Protein AF-A0ABC8SYD6-F1 (afdb_monomer_lite)

pLDDT: mean 70.16, std 21.75, range [34.44, 97.38]

Sequence (217 aa):
MKQKIKELDEKVDKYSTKITDITKECEESTNLISQLEEDIPKLQKLFLDEENVLRKLRRTPKLAKVIAELEPWEKQLIDHNGKLEVTSTERKLLNEKLELISKVQNPYIVEYKASFHQPVLIYTLIQHLDSTYELELVVKPSKLGKTSLFVVKAMVLCSGSCPALCSLNLFLKTGKLVCIAGLKNLGCHGALDYYYKEEVVGYEAIAWSLLKAWVLI

Foldseek 3Di:
DVVVVVVVVVVVVVVVVVVVVVVVVVVVVVVVVVVCVVVVVVVVVVVVVVVVVVVVVCPPVVNVVVCVVCVVVVVVVVVVVVVVVVVVVVVVVVVVVVVVVVVPPDPVPPPPPPVPPPPVVVVVVVVVPDPPWDWDWDWDFDDDDPWTWTWTWTFTQDPDPAGWTWTWTWTDGPQWIWTWTWGDGDDDPDDDTDIDTDTDHDDVVVVVSVVVVVVVD

Organism: NCBI:txid185542

Secondary structure (DSSP, 8-state):
-HHHHHHHHHHHHHHHHHHHHHHHHHHHHHHHHHHHHHHHHHHHHHHHHHHHHHHHHHTSHHHHHHHHHHHHHHHHHHHHHHHHHHHHHHHHHHHHHHHHHHHHS-TTS-------S-SHHHHHHHHHS-TT---EEEEEEEEETTEEEEEEEEEEE--SSS--EEEEEEEEETTEEEEEEEE--SS-TT-PPPEEEEEE-SHHHHHHHHHHHHHT-

Structure (mmCIF, N/CA/C/O backbone):
data_AF-A0ABC8SYD6-F1
#
_entry.id   AF-A0ABC8SYD6-F1
#
loop_
_atom_site.group_PDB
_atom_site.id
_atom_site.type_symbol
_atom_site.label_atom_id
_atom_site.label_alt_id
_atom_site.label_comp_id
_atom_site.label_asym_id
_atom_site.label_entity_id
_atom_site.label_seq_id
_atom_site.pdbx_PDB_ins_code
_atom_site.Cartn_x
_atom_site.Cartn_y
_atom_site.Cartn_z
_atom_site.occupancy
_atom_site.B_iso_or_equiv
_atom_site.auth_seq_id
_atom_site.auth_comp_id
_atom_site.auth_asym_id
_atom_site.auth_atom_id
_atom_site.pdbx_PDB_model_num
ATOM 1 N N . MET A 1 1 ? -18.827 -2.049 64.620 1.00 74.56 1 MET A N 1
ATOM 2 C CA . MET A 1 1 ? -19.653 -2.730 63.591 1.00 74.56 1 MET A CA 1
ATOM 3 C C . MET A 1 1 ? -20.273 -1.749 62.599 1.00 74.56 1 MET A C 1
ATOM 5 O O . MET A 1 1 ? -20.034 -1.937 61.419 1.00 74.56 1 MET A O 1
ATOM 9 N N . LYS A 1 2 ? -20.953 -0.671 63.031 1.00 85.88 2 LYS A N 1
ATOM 10 C CA . LYS A 1 2 ? -21.539 0.349 62.126 1.00 85.88 2 LYS A CA 1
ATOM 11 C C . LYS A 1 2 ? -20.588 0.910 61.053 1.00 85.88 2 LYS A C 1
ATOM 13 O O . LYS A 1 2 ? -20.982 1.022 59.905 1.00 85.88 2 LYS A O 1
ATOM 18 N N . GLN A 1 3 ? -19.337 1.215 61.403 1.00 89.50 3 GLN A N 1
ATOM 19 C CA . GLN A 1 3 ? -18.361 1.763 60.450 1.00 89.50 3 GLN A CA 1
ATOM 20 C C . GLN A 1 3 ? -18.009 0.785 59.315 1.00 89.50 3 GLN A C 1
ATOM 22 O O . GLN A 1 3 ? -17.969 1.181 58.160 1.00 89.50 3 GLN A O 1
ATOM 27 N N . LYS A 1 4 ? -17.846 -0.507 59.633 1.00 89.75 4 LYS A N 1
ATOM 28 C CA . LYS A 1 4 ? -17.584 -1.555 58.633 1.00 89.75 4 LYS A CA 1
ATOM 29 C C . LYS A 1 4 ? -18.776 -1.783 57.699 1.00 89.75 4 LYS A C 1
ATOM 31 O O . LYS A 1 4 ? -18.569 -2.129 56.548 1.00 89.75 4 LYS A O 1
ATOM 36 N N . ILE A 1 5 ? -20.003 -1.599 58.196 1.00 91.69 5 ILE A N 1
ATOM 37 C CA . ILE A 1 5 ? -21.222 -1.677 57.377 1.00 91.69 5 ILE A CA 1
ATOM 38 C C . ILE A 1 5 ? -21.232 -0.528 56.364 1.00 91.69 5 ILE A C 1
ATOM 40 O O . ILE A 1 5 ? -21.365 -0.781 55.176 1.00 91.69 5 ILE A O 1
ATOM 44 N N . LYS A 1 6 ? -20.945 0.704 56.807 1.00 92.75 6 LYS A N 1
ATOM 45 C CA . LYS A 1 6 ? -20.863 1.870 55.916 1.00 92.75 6 LYS A CA 1
ATOM 46 C C . LYS A 1 6 ? -19.807 1.706 54.810 1.00 92.75 6 LYS A C 1
ATOM 48 O O . LYS A 1 6 ? -20.076 2.003 53.656 1.00 92.75 6 LYS A O 1
ATOM 53 N N . GLU A 1 7 ? -18.622 1.192 55.149 1.00 93.00 7 GLU A N 1
ATOM 54 C CA . GLU A 1 7 ? -17.567 0.905 54.160 1.00 93.00 7 GLU A CA 1
ATOM 55 C C . GLU A 1 7 ? -17.965 -0.178 53.146 1.00 93.00 7 GLU A C 1
ATOM 57 O O . GLU A 1 7 ? -17.457 -0.192 52.023 1.00 93.00 7 GLU A O 1
ATOM 62 N N . LEU A 1 8 ? -18.816 -1.127 53.545 1.00 94.00 8 LEU A N 1
ATOM 63 C CA . LEU A 1 8 ? -19.339 -2.148 52.642 1.00 94.00 8 LEU A CA 1
ATOM 64 C C . LEU A 1 8 ? -20.409 -1.562 51.720 1.00 94.00 8 LEU A C 1
ATOM 66 O O . LEU A 1 8 ? -20.336 -1.825 50.524 1.00 94.00 8 LEU A O 1
ATOM 70 N N . ASP A 1 9 ? -21.312 -0.725 52.232 1.00 93.19 9 ASP A N 1
ATOM 71 C CA . ASP A 1 9 ? -22.334 -0.045 51.424 1.00 93.19 9 ASP A CA 1
ATOM 72 C C . ASP A 1 9 ? -21.690 0.843 50.345 1.00 93.19 9 ASP A C 1
ATOM 74 O O . ASP A 1 9 ? -21.996 0.704 49.163 1.00 93.19 9 ASP A O 1
ATOM 78 N N . GLU A 1 10 ? -20.686 1.652 50.708 1.00 94.94 10 GLU A N 1
ATOM 79 C CA . GLU A 1 10 ? -19.945 2.490 49.747 1.00 94.94 10 GLU A CA 1
ATOM 80 C C . GLU A 1 10 ? -19.254 1.656 48.646 1.00 94.94 10 GLU A C 1
ATOM 82 O O . GLU A 1 10 ? -19.148 2.082 47.490 1.00 94.94 10 GLU A O 1
ATOM 87 N N . LYS A 1 11 ? -18.777 0.447 48.976 1.00 95.75 11 LYS A N 1
ATOM 88 C CA . LYS A 1 11 ? -18.200 -0.481 47.989 1.00 95.75 11 LYS A CA 1
ATOM 89 C C . LYS A 1 11 ? -19.271 -1.100 47.101 1.00 95.75 11 LYS A C 1
ATOM 91 O O . LYS A 1 11 ? -19.020 -1.250 45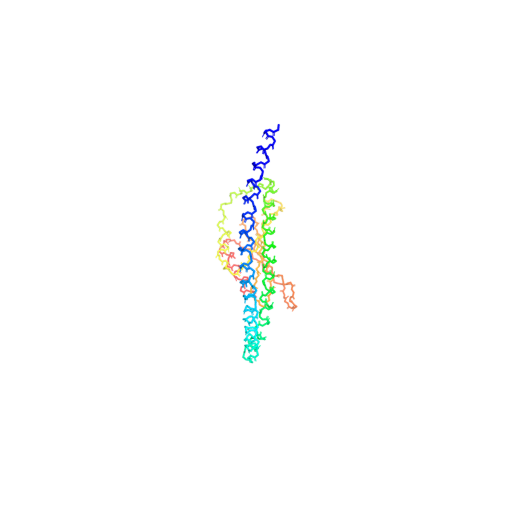.908 1.00 95.75 11 LYS A O 1
ATOM 96 N N . VAL A 1 12 ? -20.421 -1.463 47.663 1.00 95.69 12 VAL A N 1
ATOM 97 C CA . VAL A 1 12 ? -21.554 -2.017 46.913 1.00 95.69 12 VAL A CA 1
ATOM 98 C C . VAL A 1 12 ? -22.052 -0.998 45.895 1.00 95.69 12 VAL A C 1
ATOM 100 O O . VAL A 1 12 ? -22.150 -1.346 44.721 1.00 95.69 12 VAL A O 1
ATOM 103 N N . ASP A 1 13 ? -22.239 0.260 46.291 1.00 94.88 13 ASP A N 1
ATOM 104 C CA . ASP A 1 13 ? -22.665 1.327 45.380 1.00 94.88 13 ASP A CA 1
ATOM 105 C C . ASP A 1 13 ? -21.651 1.538 44.248 1.00 94.88 13 ASP A C 1
ATOM 107 O O . ASP A 1 13 ? -22.014 1.587 43.072 1.00 94.88 13 ASP A O 1
ATOM 111 N N . LYS A 1 14 ? -20.352 1.568 44.579 1.00 95.62 14 LYS A N 1
ATOM 112 C CA . LYS A 1 14 ? -19.276 1.694 43.585 1.00 95.62 14 LYS A CA 1
ATOM 113 C C . LYS A 1 14 ? -19.193 0.500 42.632 1.00 95.62 14 LYS A C 1
ATOM 115 O O . LYS A 1 14 ? -18.827 0.671 41.471 1.00 95.62 14 LYS A O 1
ATOM 120 N N . TYR A 1 15 ? -19.430 -0.719 43.110 1.00 96.50 15 TYR A N 1
ATOM 121 C CA . TYR A 1 15 ? -19.455 -1.890 42.233 1.00 96.50 15 TYR A CA 1
ATOM 122 C C . TYR A 1 15 ? -20.724 -1.923 41.387 1.00 96.50 15 TYR A C 1
ATOM 124 O O . TYR A 1 15 ? -20.638 -2.298 40.224 1.00 96.50 15 TYR A O 1
ATOM 132 N N . SER A 1 16 ? -21.855 -1.469 41.926 1.00 96.38 16 SER A N 1
ATOM 133 C CA . SER A 1 16 ? -23.117 -1.349 41.197 1.00 96.38 16 SER A CA 1
ATOM 134 C C . SER A 1 16 ? -22.974 -0.422 39.987 1.00 96.38 16 SER A C 1
ATOM 136 O O . SER A 1 16 ? -23.271 -0.839 38.870 1.00 96.38 16 SER A O 1
ATOM 138 N N . THR A 1 17 ? -22.397 0.774 40.167 1.00 96.50 17 THR A N 1
ATOM 139 C CA . THR A 1 17 ? -22.161 1.708 39.049 1.00 96.50 17 THR A CA 1
ATOM 140 C C . THR A 1 17 ? -21.194 1.145 38.007 1.00 96.50 17 THR A C 1
ATOM 142 O O . THR A 1 17 ? -21.443 1.229 36.809 1.00 96.50 17 THR A O 1
ATOM 145 N N . LYS A 1 18 ? -20.121 0.474 38.442 1.00 97.38 18 LYS A N 1
ATOM 146 C CA . LYS A 1 18 ? -19.201 -0.203 37.515 1.00 97.38 18 LYS A CA 1
ATOM 147 C C . LYS A 1 18 ? -19.873 -1.319 36.722 1.00 97.38 18 LYS A C 1
ATOM 149 O O . LYS A 1 18 ? -19.561 -1.497 35.552 1.00 97.38 18 LYS A O 1
ATOM 154 N N . ILE A 1 19 ? -20.759 -2.089 37.352 1.00 96.88 19 ILE A N 1
ATOM 155 C CA . ILE A 1 19 ? -21.499 -3.160 36.677 1.00 96.88 19 ILE A CA 1
ATOM 156 C C . ILE A 1 19 ? -22.432 -2.561 35.626 1.00 96.88 19 ILE A C 1
ATOM 158 O O . ILE A 1 19 ? -22.482 -3.088 34.516 1.00 96.88 19 ILE A O 1
ATOM 162 N N . THR A 1 20 ? -23.130 -1.463 35.930 1.00 96.44 20 THR A N 1
ATOM 163 C CA . THR A 1 20 ? -24.006 -0.807 34.948 1.00 96.44 20 THR A CA 1
ATOM 164 C C . THR A 1 20 ? -23.222 -0.252 33.763 1.00 96.44 20 THR A C 1
ATOM 166 O O . THR A 1 20 ? -23.644 -0.447 32.625 1.00 96.44 20 THR A O 1
ATOM 169 N N . ASP A 1 21 ? -22.061 0.359 34.012 1.00 96.81 21 ASP A N 1
ATOM 170 C CA . ASP A 1 21 ? -21.201 0.897 32.952 1.00 96.81 21 ASP A CA 1
ATOM 171 C C . ASP A 1 21 ? -20.683 -0.226 32.038 1.00 96.81 21 ASP A C 1
ATOM 173 O O . ASP A 1 21 ? -20.854 -0.165 30.822 1.00 96.81 21 ASP A O 1
ATOM 177 N N . ILE A 1 22 ? -20.149 -1.307 32.625 1.00 96.75 22 ILE A N 1
ATOM 178 C CA . ILE A 1 22 ? -19.673 -2.483 31.877 1.00 96.75 22 ILE A CA 1
ATOM 179 C C . ILE A 1 22 ? -20.814 -3.134 31.086 1.00 96.75 22 ILE A C 1
ATOM 181 O O . ILE A 1 22 ? -20.621 -3.541 29.945 1.00 96.75 22 ILE A O 1
ATOM 185 N N . THR A 1 23 ? -22.011 -3.231 31.670 1.00 96.81 23 THR A N 1
ATOM 186 C CA . THR A 1 23 ? -23.176 -3.820 30.988 1.00 96.81 23 THR A CA 1
ATOM 187 C C . THR A 1 23 ? -23.529 -3.019 29.739 1.00 96.81 23 THR A C 1
ATOM 189 O O . THR A 1 23 ? -23.729 -3.601 28.674 1.00 96.81 23 THR A O 1
ATOM 192 N N . LYS A 1 24 ? -23.517 -1.686 29.841 1.00 96.75 24 LYS A N 1
ATOM 193 C CA . LYS A 1 24 ? -23.767 -0.800 28.704 1.00 96.75 24 LYS A CA 1
ATOM 194 C C . LYS A 1 24 ? -22.699 -0.949 27.613 1.00 96.75 24 LYS A C 1
ATOM 196 O O . LYS A 1 24 ? -23.043 -1.073 26.441 1.00 96.75 24 LYS A O 1
ATOM 201 N N . GLU A 1 25 ? -21.418 -0.996 27.980 1.00 96.81 25 GLU A N 1
ATOM 202 C CA . GLU A 1 25 ? -20.321 -1.224 27.023 1.00 96.81 25 GLU A CA 1
ATOM 203 C C . GLU A 1 25 ? -20.434 -2.592 26.325 1.00 96.81 25 GLU A C 1
ATOM 205 O O . GLU A 1 25 ? -20.152 -2.714 25.128 1.00 96.81 25 GLU A O 1
ATOM 210 N N . CYS A 1 26 ? -20.884 -3.629 27.041 1.00 95.75 26 CYS A N 1
ATOM 211 C CA . CYS A 1 26 ? -21.149 -4.946 26.462 1.00 95.75 26 CYS A CA 1
ATOM 212 C C . CYS A 1 26 ? -22.307 -4.919 25.456 1.00 95.75 26 CYS A C 1
ATOM 214 O O . CYS A 1 26 ? -22.206 -5.545 24.397 1.00 95.75 26 CYS A O 1
ATOM 216 N N . GLU A 1 27 ? -23.388 -4.196 25.749 1.00 95.88 27 GLU A N 1
ATOM 217 C CA . GLU A 1 27 ? -24.511 -4.014 24.821 1.00 95.88 27 GLU A CA 1
ATOM 218 C C . GLU A 1 27 ? -24.077 -3.257 23.556 1.00 95.88 27 GLU A C 1
ATOM 220 O O . GLU A 1 27 ? -24.350 -3.704 22.439 1.00 95.88 27 GLU A O 1
ATOM 225 N N . GLU A 1 28 ? -23.333 -2.157 23.714 1.00 96.25 28 GLU A N 1
ATOM 226 C CA . GLU A 1 28 ? -22.767 -1.386 22.599 1.00 96.25 28 GLU A CA 1
ATOM 227 C C . GLU A 1 28 ? -21.839 -2.257 21.734 1.00 96.25 28 GLU A C 1
ATOM 229 O O . GLU A 1 28 ? -21.974 -2.286 20.507 1.00 96.25 28 GLU A O 1
ATOM 234 N N . SER A 1 29 ? -20.963 -3.045 22.363 1.00 96.56 29 SER A N 1
ATOM 235 C CA . SER A 1 29 ? -20.061 -3.971 21.665 1.00 96.56 29 SER A CA 1
ATOM 236 C C . SER A 1 29 ? -20.815 -5.067 20.912 1.00 96.56 29 SER A C 1
ATOM 238 O O . SER A 1 29 ? -20.454 -5.399 19.786 1.00 96.56 29 SER A O 1
ATOM 240 N N . THR A 1 30 ? -21.887 -5.609 21.493 1.00 96.50 30 THR A N 1
ATOM 241 C CA . THR A 1 30 ? -22.711 -6.653 20.857 1.00 96.50 30 THR A CA 1
ATOM 242 C C . THR A 1 30 ? -23.393 -6.129 19.590 1.00 96.50 30 THR A C 1
ATOM 244 O O . THR A 1 30 ? -23.414 -6.812 18.560 1.00 96.50 30 THR A O 1
ATOM 247 N N . ASN A 1 31 ? -23.889 -4.889 19.629 1.00 95.94 31 ASN A N 1
ATOM 248 C CA . ASN A 1 31 ? -24.472 -4.232 18.459 1.00 95.94 31 ASN A CA 1
ATOM 249 C C . ASN A 1 31 ? -23.426 -4.004 17.356 1.00 95.94 31 ASN A C 1
ATOM 251 O O . ASN A 1 31 ? -23.701 -4.275 16.187 1.00 95.94 31 ASN A O 1
ATOM 255 N N . LEU A 1 32 ? -22.219 -3.557 17.722 1.00 96.88 32 LEU A N 1
ATOM 256 C CA . LEU A 1 32 ? -21.119 -3.355 16.773 1.00 96.88 32 LEU A CA 1
ATOM 257 C C . LEU A 1 32 ? -20.652 -4.666 16.134 1.00 96.88 32 LEU A C 1
ATOM 259 O O . LEU A 1 32 ? -20.445 -4.711 14.924 1.00 96.88 32 LEU A O 1
ATOM 263 N N . ILE A 1 33 ? -20.518 -5.739 16.919 1.00 96.75 33 ILE A N 1
ATOM 264 C CA . ILE A 1 33 ? -20.153 -7.066 16.401 1.00 96.75 33 ILE A CA 1
ATOM 265 C C . ILE A 1 33 ? -21.182 -7.522 15.365 1.00 96.75 33 ILE A C 1
ATOM 267 O O . ILE A 1 33 ? -20.797 -7.916 14.268 1.00 96.75 33 ILE A O 1
ATOM 271 N N . SER A 1 34 ? -22.473 -7.377 15.667 1.00 95.25 34 SER A N 1
ATOM 272 C CA . SER A 1 34 ? -23.549 -7.763 14.746 1.00 95.25 34 SER A CA 1
ATOM 273 C C . SER A 1 34 ? -23.488 -6.986 13.422 1.00 95.25 34 SER A C 1
ATOM 275 O O . SER A 1 34 ? -23.670 -7.565 12.353 1.00 95.25 34 SER A O 1
ATOM 277 N N . GLN A 1 35 ? -23.185 -5.683 13.467 1.00 96.31 35 GLN A N 1
ATOM 278 C CA . GLN A 1 35 ? -22.998 -4.870 12.256 1.00 96.31 35 GLN A CA 1
ATOM 279 C C . GLN A 1 35 ? -21.780 -5.327 11.443 1.00 96.31 35 GLN A C 1
ATOM 281 O O . GLN A 1 35 ? -21.864 -5.481 10.225 1.00 96.31 35 GLN A O 1
ATOM 286 N N . LEU A 1 36 ? -20.656 -5.596 12.111 1.00 95.88 36 LEU A N 1
ATOM 287 C CA . LEU A 1 36 ? -19.439 -6.071 11.453 1.00 95.88 36 LEU A CA 1
ATOM 288 C C . LEU A 1 36 ? -19.636 -7.444 10.801 1.00 95.88 36 LEU A C 1
ATOM 290 O O . LEU A 1 36 ? -19.156 -7.666 9.689 1.00 95.88 36 LEU A O 1
ATOM 294 N N . GLU A 1 37 ? -20.361 -8.350 11.454 1.00 95.94 37 GLU A N 1
ATOM 295 C CA . GLU A 1 37 ? -20.709 -9.662 10.899 1.00 95.94 37 GLU A CA 1
ATOM 296 C C . GLU A 1 37 ? -21.564 -9.554 9.628 1.00 95.94 37 GLU A C 1
ATOM 298 O O . GLU A 1 37 ? -21.438 -10.393 8.735 1.00 95.94 37 GLU A O 1
ATOM 303 N N . GLU A 1 38 ? -22.388 -8.510 9.501 1.00 95.88 38 GLU A N 1
ATOM 304 C CA . GLU A 1 38 ? -23.169 -8.244 8.290 1.00 95.88 38 GLU A CA 1
ATOM 305 C C . GLU A 1 38 ? -22.335 -7.581 7.180 1.00 95.88 38 GLU A C 1
ATOM 307 O O . GLU A 1 38 ? -22.511 -7.877 5.991 1.00 95.88 38 GLU A O 1
ATOM 312 N N . ASP A 1 39 ? -21.415 -6.690 7.545 1.00 97.00 39 ASP A N 1
ATOM 313 C CA . ASP A 1 39 ? -20.632 -5.909 6.587 1.00 97.00 39 ASP A CA 1
ATOM 314 C C . ASP A 1 39 ? -19.439 -6.679 6.007 1.00 97.00 39 ASP A C 1
ATOM 316 O O . ASP A 1 39 ? -19.112 -6.502 4.827 1.00 97.00 39 ASP A O 1
ATOM 320 N N . ILE A 1 40 ? -18.826 -7.592 6.770 1.00 96.00 40 ILE A N 1
ATOM 321 C CA . ILE A 1 40 ? -17.709 -8.427 6.295 1.00 96.00 40 ILE A CA 1
ATOM 322 C C . ILE A 1 40 ? -18.087 -9.209 5.017 1.00 96.00 40 ILE A C 1
ATOM 324 O O . ILE A 1 40 ? -17.360 -9.094 4.025 1.00 96.00 40 ILE A O 1
ATOM 328 N N . PRO A 1 41 ? -19.217 -9.945 4.953 1.00 96.62 41 PRO A N 1
ATOM 329 C CA . PRO A 1 41 ? -19.632 -10.643 3.737 1.00 96.62 41 PRO A CA 1
ATOM 330 C C . PRO A 1 41 ? -19.907 -9.707 2.553 1.00 96.62 41 PRO A C 1
ATOM 332 O O . PRO A 1 41 ? -19.580 -10.043 1.410 1.00 96.62 41 PRO A O 1
ATOM 335 N N . LYS A 1 42 ? -20.490 -8.523 2.799 1.00 96.56 42 LYS A N 1
ATOM 336 C CA . LYS A 1 42 ? -20.756 -7.529 1.742 1.00 96.56 42 LYS A CA 1
ATOM 337 C C . LYS A 1 42 ? -19.451 -7.035 1.124 1.00 96.56 42 LYS A C 1
ATOM 339 O O . LYS A 1 42 ? -19.333 -7.003 -0.101 1.00 96.56 42 LYS A O 1
ATOM 344 N N . LEU A 1 43 ? -18.465 -6.705 1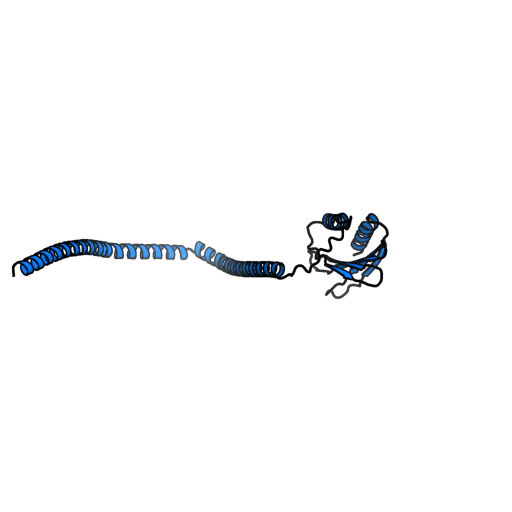.959 1.00 96.12 43 LEU A N 1
ATOM 345 C CA . LEU A 1 43 ? -17.143 -6.272 1.512 1.00 96.12 43 LEU A CA 1
ATOM 346 C C . LEU A 1 43 ? -16.411 -7.385 0.763 1.00 96.12 43 LEU A C 1
ATOM 348 O O . LEU A 1 43 ? -15.880 -7.141 -0.317 1.00 96.12 43 LEU A O 1
ATOM 352 N N . GLN A 1 44 ? -16.438 -8.619 1.273 1.00 94.69 44 GLN A N 1
ATOM 353 C CA . GLN A 1 44 ? -15.843 -9.769 0.583 1.00 94.69 44 GLN A CA 1
ATOM 354 C C . GLN A 1 44 ? -16.426 -9.959 -0.822 1.00 94.69 44 GLN A C 1
ATOM 356 O O . GLN A 1 44 ? -15.681 -10.195 -1.775 1.00 94.69 44 GLN A O 1
ATOM 361 N N . LYS A 1 45 ? -17.747 -9.810 -0.972 1.00 96.38 45 LYS A N 1
ATOM 362 C CA . LYS A 1 45 ? -18.406 -9.875 -2.278 1.00 96.38 45 LYS A CA 1
ATOM 363 C C . LYS A 1 45 ? -17.961 -8.740 -3.206 1.00 96.38 45 LYS A C 1
ATOM 365 O O . LYS A 1 45 ? -17.634 -9.009 -4.358 1.00 96.38 45 LYS A O 1
ATOM 370 N N . LEU A 1 46 ? -17.911 -7.502 -2.708 1.00 96.19 46 LEU A N 1
ATOM 371 C CA . LEU A 1 46 ? -17.447 -6.349 -3.488 1.00 96.19 46 LEU A CA 1
ATOM 372 C C . LEU A 1 46 ? -16.010 -6.540 -3.986 1.00 96.19 46 LEU A C 1
ATOM 374 O O . LEU A 1 46 ? -15.749 -6.334 -5.169 1.00 96.19 46 LEU A O 1
ATOM 378 N N . PHE A 1 47 ? -15.106 -7.020 -3.128 1.00 93.75 47 PHE A N 1
ATOM 379 C CA . PHE A 1 47 ? -13.727 -7.320 -3.523 1.00 93.75 47 PHE A CA 1
ATOM 380 C C . PHE A 1 47 ? -13.650 -8.384 -4.623 1.00 93.75 47 PHE A C 1
ATOM 382 O O . PHE A 1 47 ? -12.911 -8.217 -5.593 1.00 93.75 47 PHE A O 1
ATOM 389 N N . LEU A 1 48 ? -14.435 -9.459 -4.511 1.00 95.12 48 LEU A N 1
ATOM 390 C CA . LEU A 1 48 ? -14.517 -10.496 -5.545 1.00 95.12 48 LEU A CA 1
ATOM 391 C C . LEU A 1 48 ? -15.038 -9.939 -6.878 1.00 95.12 48 LEU A C 1
ATOM 393 O O . LEU A 1 48 ? -14.517 -10.281 -7.945 1.00 95.12 48 LEU A O 1
ATOM 397 N N . ASP A 1 49 ? -16.059 -9.086 -6.838 1.00 95.12 49 ASP A N 1
ATOM 398 C CA . ASP A 1 49 ? -16.627 -8.454 -8.029 1.00 95.12 49 ASP A CA 1
ATOM 399 C C . ASP A 1 49 ? -15.612 -7.510 -8.702 1.00 95.12 49 ASP A C 1
ATOM 401 O O . ASP A 1 49 ? -15.414 -7.586 -9.921 1.00 95.12 49 ASP A O 1
ATOM 405 N N . GLU A 1 50 ? -14.891 -6.696 -7.928 1.00 92.88 50 GLU A N 1
ATOM 406 C CA . GLU A 1 50 ? -13.811 -5.838 -8.431 1.00 92.88 50 GLU A CA 1
ATOM 407 C C . GLU A 1 50 ? -12.650 -6.645 -9.021 1.00 92.88 50 GLU A C 1
ATOM 409 O O . GLU A 1 50 ? -12.194 -6.353 -10.131 1.00 92.88 50 GLU A O 1
ATOM 414 N N . GLU A 1 51 ? -12.204 -7.710 -8.354 1.00 90.06 51 GLU A N 1
ATOM 415 C CA . GLU A 1 51 ? -11.146 -8.583 -8.869 1.00 90.06 51 GLU A CA 1
ATOM 416 C C . GLU A 1 51 ? -11.559 -9.232 -10.201 1.00 90.06 51 GLU A C 1
ATOM 418 O O . GLU A 1 51 ? -10.764 -9.336 -11.145 1.00 90.06 51 GLU A O 1
ATOM 423 N N . ASN A 1 52 ? -12.826 -9.639 -10.325 1.00 90.94 52 ASN A N 1
ATOM 424 C CA . ASN A 1 52 ? -13.382 -10.137 -11.580 1.00 90.94 52 ASN A CA 1
ATOM 425 C C . ASN A 1 52 ? -13.338 -9.070 -12.688 1.00 90.94 52 ASN A C 1
ATOM 427 O O . ASN A 1 52 ? -12.997 -9.397 -13.833 1.00 90.94 52 ASN A O 1
ATOM 431 N N . VAL A 1 53 ? -13.661 -7.811 -12.379 1.00 90.44 53 VAL A N 1
ATOM 432 C CA . VAL A 1 53 ? -13.579 -6.690 -13.333 1.00 90.44 53 VAL A CA 1
ATOM 433 C C . VAL A 1 53 ? -12.131 -6.427 -13.744 1.00 90.44 53 VAL A C 1
ATOM 435 O O . VAL A 1 53 ? -11.840 -6.392 -14.942 1.00 90.44 53 VAL A O 1
ATOM 438 N N . LEU A 1 54 ? -11.205 -6.333 -12.790 1.00 85.44 54 LEU A N 1
ATOM 439 C CA . LEU A 1 54 ? -9.779 -6.127 -13.059 1.00 85.44 54 LEU A CA 1
ATOM 440 C C . LEU A 1 54 ? -9.199 -7.253 -13.916 1.00 85.44 54 LEU A C 1
ATOM 442 O O . LEU A 1 54 ? -8.483 -7.003 -14.888 1.00 85.44 54 LEU A O 1
ATOM 446 N N . ARG A 1 55 ? -9.567 -8.503 -13.630 1.00 81.88 55 ARG A N 1
ATOM 447 C CA . ARG A 1 55 ? -9.158 -9.661 -14.431 1.00 81.88 55 ARG A CA 1
ATOM 448 C C . ARG A 1 55 ? -9.715 -9.610 -15.853 1.00 81.88 55 ARG A C 1
ATOM 450 O O . ARG A 1 55 ? -9.004 -9.980 -16.788 1.00 81.88 55 ARG A O 1
ATOM 457 N N . LYS A 1 56 ? -10.952 -9.141 -16.047 1.00 82.62 56 LYS A N 1
ATOM 458 C CA . LYS A 1 56 ? -11.524 -8.917 -17.388 1.00 82.62 56 LYS A CA 1
ATOM 459 C C . LYS A 1 56 ? -10.787 -7.802 -18.132 1.00 82.62 56 LYS A C 1
ATOM 461 O O . LYS A 1 56 ? -10.436 -7.999 -19.292 1.00 82.62 56 LYS A O 1
ATOM 466 N N . LEU A 1 57 ? -10.493 -6.684 -17.469 1.00 79.88 57 LEU A N 1
ATOM 467 C CA . LEU A 1 57 ? -9.746 -5.567 -18.056 1.00 79.88 57 LEU A CA 1
ATOM 468 C C . LEU A 1 57 ? -8.328 -5.983 -18.455 1.00 79.88 57 LEU A C 1
ATOM 470 O O . LEU A 1 57 ? -7.912 -5.727 -19.585 1.00 79.88 57 LEU A O 1
ATOM 474 N N . ARG A 1 58 ? -7.621 -6.715 -17.589 1.00 72.75 58 ARG A N 1
ATOM 475 C CA . ARG A 1 58 ? -6.278 -7.246 -17.870 1.00 72.75 58 ARG A CA 1
ATOM 476 C C . ARG A 1 58 ? -6.266 -8.245 -19.030 1.00 72.75 58 ARG A C 1
ATOM 478 O O . ARG A 1 58 ? -5.275 -8.342 -19.745 1.00 72.75 58 ARG A O 1
ATOM 485 N N . ARG A 1 59 ? -7.371 -8.963 -19.249 1.00 70.50 59 ARG A N 1
ATOM 486 C CA . ARG A 1 59 ? -7.562 -9.861 -20.400 1.00 70.50 59 ARG A CA 1
ATOM 487 C C . ARG A 1 59 ? -7.915 -9.136 -21.695 1.00 70.50 59 ARG A C 1
ATOM 489 O O . ARG A 1 59 ? -7.952 -9.783 -22.740 1.00 70.50 59 ARG A O 1
ATOM 496 N N . THR A 1 60 ? -8.168 -7.826 -21.670 1.00 80.62 60 THR A N 1
ATOM 497 C CA . THR A 1 60 ? -8.355 -7.097 -22.924 1.00 80.62 60 THR A CA 1
ATOM 498 C C . THR A 1 60 ? -7.014 -7.055 -23.669 1.00 80.62 60 THR A C 1
ATOM 500 O O . THR A 1 60 ? -6.014 -6.588 -23.121 1.00 80.62 60 THR A O 1
ATOM 503 N N . PRO A 1 61 ? -6.952 -7.537 -24.923 1.00 74.94 61 PRO A N 1
ATOM 504 C CA . PRO A 1 61 ? -5.689 -7.678 -25.651 1.00 74.94 61 PRO A CA 1
ATOM 505 C C . PRO A 1 61 ? -4.998 -6.329 -25.880 1.00 74.94 61 PRO A C 1
ATOM 507 O O . PRO A 1 61 ? -3.777 -6.261 -25.968 1.00 74.94 61 PRO A O 1
ATOM 510 N N . LYS A 1 62 ? -5.779 -5.240 -25.919 1.00 80.56 62 LYS A N 1
ATOM 511 C CA . LYS A 1 62 ? -5.268 -3.869 -26.013 1.00 80.56 62 LYS A CA 1
ATOM 512 C C . LYS A 1 62 ? -4.501 -3.464 -24.753 1.00 80.56 62 LYS A C 1
ATOM 514 O O . LYS A 1 62 ? -3.400 -2.945 -24.873 1.00 80.56 62 LYS A O 1
ATOM 519 N N . LEU A 1 63 ? -5.045 -3.735 -23.564 1.00 76.19 63 LEU A N 1
ATOM 520 C CA . LEU A 1 63 ? -4.385 -3.386 -22.306 1.00 76.19 63 LEU A CA 1
ATOM 521 C C . LEU A 1 63 ? -3.188 -4.299 -22.031 1.00 76.19 63 LEU A C 1
ATOM 523 O O . LEU A 1 63 ? -2.145 -3.812 -21.616 1.00 76.19 63 LEU A O 1
ATOM 527 N N . ALA A 1 64 ? -3.301 -5.597 -22.327 1.00 80.31 64 ALA A N 1
ATOM 528 C CA . ALA A 1 64 ? -2.183 -6.532 -22.201 1.00 80.31 64 ALA A CA 1
ATOM 529 C C . ALA A 1 64 ? -0.990 -6.125 -23.082 1.00 80.31 64 ALA A C 1
ATOM 531 O O . ALA A 1 64 ? 0.150 -6.170 -22.627 1.00 80.31 64 ALA A O 1
ATOM 532 N N . LYS A 1 65 ? -1.257 -5.670 -24.314 1.00 83.94 65 LYS A N 1
ATOM 533 C CA . LYS A 1 65 ? -0.224 -5.148 -25.214 1.00 83.94 65 LYS A CA 1
ATOM 534 C C . LYS A 1 65 ? 0.423 -3.873 -24.667 1.00 83.94 65 LYS A C 1
ATOM 536 O O . LYS A 1 65 ? 1.642 -3.799 -24.632 1.00 83.94 65 LYS A O 1
ATOM 541 N N . VAL A 1 66 ? -0.376 -2.914 -24.193 1.00 85.75 66 VAL A N 1
ATOM 542 C CA . VAL A 1 66 ? 0.143 -1.672 -23.591 1.00 85.75 66 VAL A CA 1
ATOM 543 C C . VAL A 1 66 ? 0.980 -1.965 -22.341 1.00 85.75 66 VAL A C 1
ATOM 545 O O . VAL A 1 66 ? 2.050 -1.395 -22.190 1.00 85.75 66 VAL A O 1
ATOM 548 N N . ILE A 1 67 ? 0.550 -2.886 -21.473 1.00 82.38 67 ILE A N 1
ATOM 549 C CA . ILE A 1 67 ? 1.323 -3.287 -20.286 1.00 82.38 67 ILE A CA 1
ATOM 550 C C . ILE A 1 67 ? 2.659 -3.920 -20.695 1.00 82.38 67 ILE A C 1
ATOM 552 O O . ILE A 1 67 ? 3.690 -3.537 -20.156 1.00 82.38 67 ILE A O 1
ATOM 556 N N . ALA A 1 68 ? 2.658 -4.835 -21.669 1.00 85.69 68 ALA A N 1
ATOM 557 C CA . ALA A 1 68 ? 3.889 -5.460 -22.158 1.00 85.69 68 ALA A CA 1
ATOM 558 C C . ALA A 1 68 ? 4.847 -4.447 -22.813 1.00 85.69 68 ALA A C 1
ATOM 560 O O . ALA A 1 68 ? 6.063 -4.582 -22.704 1.00 85.69 68 ALA A O 1
ATOM 561 N N . GLU A 1 69 ? 4.309 -3.422 -23.481 1.00 89.00 69 GLU A N 1
ATOM 562 C CA . GLU A 1 69 ? 5.107 -2.326 -24.032 1.00 89.00 69 GLU A CA 1
ATOM 563 C C . GLU A 1 69 ? 5.655 -1.400 -22.938 1.00 89.00 69 GLU A C 1
ATOM 565 O O . GLU A 1 69 ? 6.765 -0.909 -23.104 1.00 89.00 69 GLU A O 1
ATOM 570 N N . LEU A 1 70 ? 4.932 -1.185 -21.830 1.00 91.44 70 LEU A N 1
ATOM 571 C CA . LEU A 1 70 ? 5.326 -0.297 -20.724 1.00 91.44 70 LEU A CA 1
ATOM 572 C C . LEU A 1 70 ? 6.284 -0.937 -19.706 1.00 91.44 70 LEU A C 1
ATOM 574 O O . LEU A 1 70 ? 7.117 -0.228 -19.144 1.00 91.44 70 LEU A O 1
ATOM 578 N N . GLU A 1 71 ? 6.220 -2.251 -19.494 1.00 89.38 71 GLU A N 1
ATOM 579 C CA . GLU A 1 71 ? 7.083 -2.996 -18.562 1.00 89.38 71 GLU A CA 1
ATOM 580 C C . GLU A 1 71 ? 8.599 -2.707 -18.722 1.00 89.38 71 GLU A C 1
ATOM 582 O O . GLU A 1 71 ? 9.274 -2.445 -17.719 1.00 89.38 71 GLU A O 1
ATOM 587 N N . PRO A 1 72 ? 9.186 -2.668 -19.940 1.00 94.44 72 PRO A N 1
ATOM 588 C CA . PRO A 1 72 ? 10.596 -2.304 -20.093 1.00 94.44 72 PRO A CA 1
ATOM 589 C C . PRO A 1 72 ? 10.889 -0.838 -19.740 1.00 94.44 72 PRO A C 1
ATOM 591 O O . PRO A 1 72 ? 11.977 -0.552 -19.235 1.00 94.44 72 PRO A O 1
ATOM 594 N N . TRP A 1 73 ? 9.950 0.086 -19.975 1.00 93.94 73 TRP A N 1
ATOM 595 C CA . TRP A 1 73 ? 10.114 1.501 -19.615 1.00 93.94 73 TRP A CA 1
ATOM 596 C C . TRP A 1 73 ? 10.080 1.700 -18.106 1.00 93.94 73 TRP A C 1
ATOM 598 O O . TRP A 1 73 ? 10.890 2.453 -17.572 1.00 93.94 73 TRP A O 1
ATOM 608 N N . GLU A 1 74 ? 9.198 0.986 -17.409 1.00 93.19 74 GLU A N 1
ATOM 609 C CA . GLU A 1 74 ? 9.142 0.990 -15.948 1.00 93.19 74 GLU A CA 1
ATOM 610 C C . GLU A 1 74 ? 10.462 0.491 -15.348 1.00 93.19 74 GLU A C 1
ATOM 612 O O . GLU A 1 74 ? 11.041 1.137 -14.472 1.00 93.19 74 GLU A O 1
ATOM 617 N N . LYS A 1 75 ? 11.013 -0.600 -15.891 1.00 93.69 75 LYS A N 1
ATOM 618 C CA . LYS A 1 75 ? 12.310 -1.128 -15.454 1.00 93.69 75 LYS A CA 1
ATOM 619 C C . LYS A 1 75 ? 13.455 -0.132 -15.673 1.00 93.69 75 LYS A C 1
ATOM 621 O O . LYS A 1 75 ? 14.309 0.009 -14.798 1.00 93.69 75 LYS A O 1
ATOM 626 N N . GLN A 1 76 ? 13.477 0.561 -16.814 1.00 94.88 76 GLN A N 1
ATOM 627 C CA . GLN A 1 76 ? 14.471 1.608 -17.078 1.00 94.88 76 GLN A CA 1
ATOM 628 C C . GLN A 1 76 ? 14.308 2.795 -16.128 1.00 94.88 76 GLN A C 1
ATOM 630 O O . GLN A 1 76 ? 15.302 3.302 -15.612 1.00 94.88 76 GLN A O 1
ATOM 635 N N . LEU A 1 77 ? 13.072 3.219 -15.859 1.00 94.38 77 LEU A N 1
ATOM 636 C CA . LEU A 1 77 ? 12.794 4.324 -14.948 1.00 94.38 77 LEU A CA 1
ATOM 637 C C . LEU A 1 77 ? 13.296 4.017 -13.531 1.00 94.38 77 LEU A C 1
ATOM 639 O O . LEU A 1 77 ? 13.941 4.867 -12.918 1.00 94.38 77 LEU A O 1
ATOM 643 N N . ILE A 1 78 ? 13.062 2.797 -13.041 1.00 94.50 78 ILE A N 1
ATOM 644 C CA . ILE A 1 78 ? 13.555 2.342 -11.735 1.00 94.50 78 ILE A CA 1
ATOM 645 C C . ILE A 1 78 ? 15.092 2.348 -11.694 1.00 94.50 78 ILE A C 1
ATOM 647 O O . ILE A 1 78 ? 15.671 2.882 -10.748 1.00 94.50 78 ILE A O 1
ATOM 651 N N . ASP A 1 79 ? 15.762 1.814 -12.722 1.00 96.06 79 ASP A N 1
ATOM 652 C CA . ASP A 1 79 ? 17.233 1.785 -12.797 1.00 96.06 79 ASP A CA 1
ATOM 653 C C . ASP A 1 79 ? 17.843 3.198 -12.827 1.00 96.06 79 ASP A C 1
ATOM 655 O O . ASP A 1 79 ? 18.770 3.509 -12.074 1.00 96.06 79 ASP A O 1
ATOM 659 N N . HIS A 1 80 ? 17.290 4.090 -13.653 1.00 96.38 80 HIS A N 1
ATOM 660 C CA . HIS A 1 80 ? 17.740 5.478 -13.728 1.00 96.38 80 HIS A CA 1
ATOM 661 C C . HIS A 1 80 ? 17.490 6.245 -12.428 1.00 96.38 80 HIS A C 1
ATOM 663 O O . HIS A 1 80 ? 18.351 7.025 -12.017 1.00 96.38 80 HIS A O 1
ATOM 669 N N . ASN A 1 81 ? 16.360 6.007 -11.757 1.00 93.50 81 ASN A N 1
ATOM 670 C CA . ASN A 1 81 ? 16.071 6.631 -10.471 1.00 93.50 81 ASN A CA 1
ATOM 671 C C . ASN A 1 81 ? 17.052 6.160 -9.383 1.00 93.50 81 ASN A C 1
ATOM 673 O O . ASN A 1 81 ? 17.575 6.986 -8.638 1.00 93.50 81 ASN A O 1
ATOM 677 N N . GLY A 1 82 ? 17.389 4.865 -9.358 1.00 94.81 82 GLY A N 1
ATOM 678 C CA . GLY A 1 82 ? 18.422 4.333 -8.463 1.00 94.81 82 GLY A CA 1
ATOM 679 C C . GLY A 1 82 ? 19.795 4.974 -8.701 1.00 94.81 82 GLY A C 1
ATOM 680 O O . GLY A 1 82 ? 20.456 5.408 -7.759 1.00 94.81 82 GLY A O 1
ATOM 681 N N . LYS A 1 83 ? 20.211 5.130 -9.966 1.00 96.25 83 LYS A N 1
ATOM 682 C CA . LYS A 1 83 ? 21.459 5.840 -10.319 1.00 96.25 83 LYS A CA 1
ATOM 683 C C . LYS A 1 83 ? 21.437 7.312 -9.898 1.00 96.25 83 LYS A C 1
ATOM 685 O O . LYS A 1 83 ? 22.448 7.844 -9.434 1.00 96.25 83 LYS A O 1
ATOM 690 N N . LEU A 1 84 ? 20.297 7.982 -10.049 1.00 95.06 84 LEU A N 1
ATOM 691 C CA . LEU A 1 84 ? 20.132 9.377 -9.643 1.00 95.06 84 LEU A CA 1
ATOM 692 C C . LEU A 1 84 ? 20.254 9.539 -8.122 1.00 95.06 84 LEU A C 1
ATOM 694 O O . LEU A 1 84 ? 20.898 10.475 -7.652 1.00 95.06 84 LEU A O 1
ATOM 698 N N . GLU A 1 85 ? 19.694 8.615 -7.346 1.00 95.81 85 GLU A N 1
ATOM 699 C CA . GLU A 1 85 ? 19.811 8.620 -5.887 1.00 95.81 85 GLU A CA 1
ATOM 700 C C . GLU A 1 85 ? 21.264 8.423 -5.425 1.00 95.81 85 GLU A C 1
ATOM 702 O O . GLU A 1 85 ? 21.763 9.185 -4.590 1.00 95.81 85 GLU A O 1
ATOM 707 N N . VAL A 1 86 ? 21.986 7.476 -6.033 1.00 96.25 86 VAL A N 1
ATOM 708 C CA . VAL A 1 86 ? 23.417 7.255 -5.756 1.00 96.25 86 VAL A CA 1
ATOM 709 C C . VAL A 1 86 ? 24.234 8.509 -6.083 1.00 96.25 86 VAL A C 1
ATOM 711 O O . VAL A 1 86 ? 24.938 9.028 -5.223 1.00 96.25 86 VAL A O 1
ATOM 714 N N . THR A 1 87 ? 24.075 9.086 -7.275 1.00 94.25 87 THR A N 1
ATOM 715 C CA . THR A 1 87 ? 24.828 10.300 -7.655 1.00 94.25 87 THR A CA 1
ATOM 716 C C . THR A 1 87 ? 24.482 11.514 -6.783 1.00 94.25 87 THR A C 1
ATOM 718 O O . THR A 1 87 ? 25.344 12.341 -6.479 1.00 94.25 87 THR A O 1
ATOM 721 N N . SER A 1 88 ? 23.228 11.624 -6.338 1.00 93.88 88 SER A N 1
ATOM 722 C CA . SER A 1 88 ? 22.776 12.666 -5.411 1.00 93.88 88 SER A CA 1
ATOM 723 C C . SER A 1 88 ? 23.425 12.527 -4.030 1.00 93.88 88 SER A C 1
ATOM 725 O O . SER A 1 88 ? 23.879 13.521 -3.455 1.00 93.88 88 SER A O 1
ATOM 727 N N . THR A 1 89 ? 23.517 11.304 -3.503 1.00 96.31 89 THR A N 1
ATOM 728 C CA . THR A 1 89 ? 24.161 11.038 -2.207 1.00 96.31 89 THR A CA 1
ATOM 729 C C . THR A 1 89 ? 25.678 11.221 -2.276 1.00 96.31 89 THR A C 1
ATOM 731 O O . THR A 1 89 ? 26.243 11.890 -1.411 1.00 96.31 89 THR A O 1
ATOM 734 N N . GLU A 1 90 ? 26.333 10.754 -3.341 1.00 96.12 90 GLU A N 1
ATOM 735 C CA . GLU A 1 90 ? 27.765 10.981 -3.583 1.00 96.12 90 GLU A CA 1
ATOM 736 C C . GLU A 1 90 ? 28.103 12.473 -3.671 1.00 96.12 90 GLU A C 1
ATOM 738 O O . GLU A 1 90 ? 29.070 12.930 -3.057 1.00 96.12 90 GLU A O 1
ATOM 743 N N . ARG A 1 91 ? 27.278 13.265 -4.370 1.00 94.19 91 ARG A N 1
ATOM 744 C CA . ARG A 1 91 ? 27.442 14.724 -4.445 1.00 94.19 91 ARG A CA 1
ATOM 745 C C . ARG A 1 91 ? 27.359 15.378 -3.067 1.00 94.19 91 ARG A C 1
ATOM 747 O O . ARG A 1 91 ? 28.167 16.255 -2.766 1.00 94.19 91 ARG A O 1
ATOM 754 N N . LYS A 1 92 ? 26.396 14.970 -2.234 1.00 96.69 92 LYS A N 1
ATOM 755 C CA . LYS A 1 92 ? 26.265 15.486 -0.861 1.00 96.69 92 LYS A CA 1
ATOM 756 C C . LYS A 1 92 ? 27.508 15.169 -0.032 1.00 96.69 92 LYS A C 1
ATOM 758 O O . LYS A 1 92 ? 28.081 16.085 0.548 1.00 96.69 92 LYS A O 1
ATOM 763 N N . LEU A 1 93 ? 27.983 13.923 -0.072 1.00 96.06 93 LEU A N 1
ATOM 764 C CA . LEU A 1 93 ? 29.209 13.512 0.621 1.00 96.06 93 LEU A CA 1
ATOM 765 C C . LEU A 1 93 ? 30.437 14.299 0.145 1.00 96.06 93 LEU A C 1
ATOM 767 O O . LEU A 1 93 ? 31.283 14.685 0.954 1.00 96.06 93 LEU A O 1
ATOM 771 N N . LEU A 1 94 ? 30.545 14.567 -1.161 1.00 93.94 94 LEU A N 1
ATOM 772 C CA . LEU A 1 94 ? 31.637 15.368 -1.711 1.00 93.94 94 LEU A CA 1
ATOM 773 C C . LEU A 1 94 ? 31.588 16.812 -1.192 1.00 93.94 94 LEU A C 1
ATOM 775 O O . LEU A 1 94 ? 32.618 17.350 -0.787 1.00 93.94 94 LEU A O 1
ATOM 779 N N . ASN A 1 95 ? 30.401 17.419 -1.160 1.00 92.75 95 ASN A N 1
ATOM 780 C CA . ASN A 1 95 ? 30.206 18.775 -0.647 1.00 92.75 95 ASN A CA 1
ATOM 781 C C . ASN A 1 95 ? 30.527 18.870 0.850 1.00 92.75 95 ASN A C 1
ATOM 783 O O . ASN A 1 95 ? 31.267 19.762 1.256 1.00 92.75 95 ASN A O 1
ATOM 787 N N . GLU A 1 96 ? 30.059 17.917 1.657 1.00 95.50 96 GLU A N 1
ATOM 788 C CA . GLU A 1 96 ? 30.396 17.839 3.083 1.00 95.50 96 GLU A CA 1
ATOM 789 C C . GLU A 1 96 ? 31.910 17.712 3.289 1.00 95.50 96 GLU A C 1
ATOM 791 O O . GLU A 1 96 ? 32.501 18.408 4.116 1.00 95.50 96 GLU A O 1
ATOM 796 N N . LYS A 1 97 ? 32.576 16.878 2.482 1.00 94.94 97 LYS A N 1
ATOM 797 C CA . LYS A 1 97 ? 34.034 16.745 2.519 1.00 94.94 97 LYS A CA 1
ATOM 798 C C . LYS A 1 97 ? 34.736 18.058 2.162 1.00 94.94 97 LYS A C 1
ATOM 800 O O . LYS A 1 97 ? 35.712 18.408 2.825 1.00 94.94 97 LYS A O 1
ATOM 805 N N . LEU A 1 98 ? 34.261 18.784 1.149 1.00 91.44 98 LEU A N 1
ATOM 806 C CA . LEU A 1 98 ? 34.808 20.092 0.769 1.00 91.44 98 LEU A CA 1
ATOM 807 C C . LEU A 1 98 ? 34.638 21.126 1.889 1.00 91.44 98 LEU A C 1
ATOM 809 O O . LEU A 1 98 ? 35.584 21.856 2.186 1.00 91.44 98 LEU A O 1
ATOM 813 N N . GLU A 1 99 ? 33.485 21.152 2.559 1.00 91.19 99 GLU A N 1
ATOM 814 C CA . GLU A 1 99 ? 33.263 22.016 3.723 1.00 91.19 99 GLU A CA 1
ATOM 815 C C . GLU A 1 99 ? 34.170 21.667 4.908 1.00 91.19 99 GLU A C 1
ATOM 817 O O . GLU A 1 99 ? 34.632 22.550 5.629 1.00 91.19 99 GLU A O 1
ATOM 822 N N . LEU A 1 100 ? 34.435 20.383 5.145 1.00 91.50 100 LEU A N 1
ATOM 823 C CA . LEU A 1 100 ? 35.363 19.972 6.197 1.00 91.50 100 LEU A CA 1
ATOM 824 C C . LEU A 1 100 ? 36.802 20.351 5.842 1.00 91.50 100 LEU A C 1
ATOM 826 O O . LEU A 1 100 ? 37.530 20.834 6.706 1.00 91.50 100 LEU A O 1
ATOM 830 N N . ILE A 1 101 ? 37.210 20.196 4.580 1.00 87.31 101 ILE A N 1
ATOM 831 C CA . ILE A 1 101 ? 38.536 20.623 4.113 1.00 87.31 101 ILE A CA 1
ATOM 832 C C . ILE A 1 101 ? 38.703 22.138 4.272 1.00 87.31 101 ILE A C 1
ATOM 834 O O . ILE A 1 101 ? 39.750 22.570 4.753 1.00 87.31 101 ILE A O 1
ATOM 838 N N . SER A 1 102 ? 37.683 22.939 3.942 1.00 81.88 102 SER A N 1
ATOM 839 C CA . SER A 1 102 ? 37.747 24.397 4.116 1.00 81.88 102 SER A CA 1
ATOM 840 C C . SER A 1 102 ? 37.825 24.814 5.589 1.00 81.88 102 SER A C 1
ATOM 842 O O . SER A 1 102 ? 38.481 25.802 5.907 1.00 81.88 102 SER A O 1
ATOM 844 N N . LYS A 1 103 ? 37.229 24.036 6.502 1.00 83.25 103 LYS A N 1
ATOM 845 C CA . LYS A 1 103 ? 37.319 24.249 7.959 1.00 83.25 103 LYS A CA 1
ATOM 846 C C . LYS A 1 103 ? 38.645 23.766 8.563 1.00 83.25 103 LYS A C 1
ATOM 848 O O . LYS A 1 103 ? 39.108 24.345 9.542 1.00 83.25 103 LYS A O 1
ATOM 853 N N . VAL A 1 104 ? 39.248 22.708 8.014 1.00 79.31 104 VAL A N 1
ATOM 854 C CA . VAL A 1 104 ? 40.5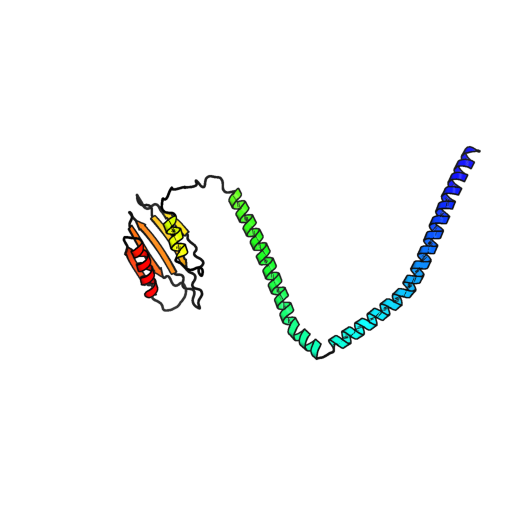09 22.108 8.502 1.00 79.31 104 VAL A CA 1
ATOM 855 C C . VAL A 1 104 ? 41.745 22.785 7.896 1.00 79.31 104 VAL A C 1
ATOM 857 O O . VAL A 1 104 ? 42.829 22.713 8.481 1.00 79.31 104 VAL A O 1
ATOM 860 N N . GLN A 1 105 ? 41.614 23.490 6.767 1.00 57.88 105 GLN A N 1
ATOM 861 C CA . GLN A 1 105 ? 42.663 24.378 6.267 1.00 57.88 105 GLN A CA 1
ATOM 862 C C . GLN A 1 105 ? 42.907 25.540 7.250 1.00 57.88 105 GLN A C 1
ATOM 864 O O . GLN A 1 105 ? 42.302 26.604 7.194 1.00 57.88 105 GLN A O 1
ATOM 869 N N . ASN A 1 106 ? 43.854 25.287 8.153 1.00 45.50 106 ASN A N 1
ATOM 870 C CA . ASN A 1 106 ? 44.628 26.224 8.967 1.00 45.50 106 ASN A CA 1
ATOM 871 C C . ASN A 1 106 ? 44.979 27.498 8.146 1.00 45.50 106 ASN A C 1
ATOM 873 O O . ASN A 1 106 ? 45.374 27.354 6.983 1.00 45.50 106 ASN A O 1
ATOM 877 N N . PRO A 1 107 ? 44.926 28.727 8.710 1.00 53.25 107 PRO A N 1
ATOM 878 C CA . PRO A 1 107 ? 45.061 30.013 8.001 1.00 53.25 107 PRO A CA 1
ATOM 879 C C . PRO A 1 107 ? 46.472 30.319 7.450 1.00 53.25 107 PRO A C 1
ATOM 881 O O . PRO A 1 107 ? 46.825 31.470 7.210 1.00 53.25 107 PRO A O 1
ATOM 884 N N . TYR A 1 108 ? 47.291 29.294 7.212 1.00 43.97 108 TYR A N 1
ATOM 885 C CA . TYR A 1 108 ? 48.590 29.395 6.546 1.00 43.97 108 TYR A CA 1
ATOM 886 C C . TYR A 1 108 ? 48.511 29.258 5.022 1.00 43.97 108 TYR A C 1
ATOM 888 O O . TYR A 1 108 ? 49.547 29.268 4.356 1.00 43.97 108 TYR A O 1
ATOM 896 N N . ILE A 1 109 ? 47.309 29.221 4.435 1.00 40.56 109 ILE A N 1
ATOM 897 C CA . ILE A 1 109 ? 47.149 29.793 3.097 1.00 40.56 109 ILE A CA 1
ATOM 898 C C . ILE A 1 109 ? 47.175 31.302 3.303 1.00 40.56 109 ILE A C 1
ATOM 900 O O . ILE A 1 109 ? 46.148 31.954 3.462 1.00 40.56 109 ILE A O 1
ATOM 904 N N . VAL A 1 110 ? 48.393 31.840 3.361 1.00 39.28 110 VAL A N 1
ATOM 905 C CA . VAL A 1 110 ? 48.636 33.260 3.152 1.00 39.28 110 VAL A CA 1
ATOM 906 C C . VAL A 1 110 ? 47.899 33.603 1.865 1.00 39.28 110 VAL A C 1
ATOM 908 O O . VAL A 1 110 ? 48.286 33.136 0.791 1.00 39.28 110 VAL A O 1
ATOM 911 N N . GLU A 1 111 ? 46.815 34.372 1.972 1.00 37.81 111 GLU A N 1
ATOM 912 C CA . GLU A 1 111 ? 46.309 35.141 0.849 1.00 37.81 111 GLU A CA 1
ATOM 913 C C . GLU A 1 111 ? 47.509 35.929 0.319 1.00 37.81 111 GLU A C 1
ATOM 915 O O . GLU A 1 111 ? 47.845 37.006 0.811 1.00 37.81 111 GLU A O 1
ATOM 920 N N . TYR A 1 112 ? 48.174 35.415 -0.713 1.00 37.09 112 TYR A N 1
ATOM 921 C CA . TYR A 1 112 ? 48.869 36.276 -1.645 1.00 37.09 112 TYR A CA 1
ATOM 922 C C . TYR A 1 112 ? 47.767 37.044 -2.379 1.00 37.09 112 TYR A C 1
ATOM 924 O O . TYR A 1 112 ? 47.466 36.786 -3.542 1.00 37.09 112 TYR A O 1
ATOM 932 N N . LYS A 1 113 ? 47.193 38.048 -1.702 1.00 36.66 113 LYS A N 1
ATOM 933 C CA . LYS A 1 113 ? 46.751 39.282 -2.349 1.00 36.66 113 LYS A CA 1
ATOM 934 C C . LYS A 1 113 ? 48.010 39.941 -2.899 1.00 36.66 113 LYS A C 1
ATOM 936 O O . LYS A 1 113 ? 48.492 40.955 -2.409 1.00 36.66 113 LYS A O 1
ATOM 941 N N . ALA A 1 114 ? 48.596 39.317 -3.914 1.00 35.59 114 ALA A N 1
ATOM 942 C CA . ALA A 1 114 ? 49.393 40.065 -4.844 1.00 35.59 114 ALA A CA 1
ATOM 943 C C . ALA A 1 114 ? 48.397 41.015 -5.499 1.00 35.59 114 ALA A C 1
ATOM 945 O O . ALA A 1 114 ? 47.480 40.584 -6.199 1.00 35.59 114 ALA A O 1
ATOM 946 N N . SER A 1 115 ? 48.549 42.298 -5.193 1.00 37.53 115 SER A N 1
ATOM 947 C CA . SER A 1 115 ? 47.945 43.425 -5.885 1.00 37.53 115 SER A CA 1
ATOM 948 C C . SER A 1 115 ? 48.413 43.403 -7.342 1.00 37.53 115 SER A C 1
ATOM 950 O O . SER A 1 115 ? 49.196 44.239 -7.780 1.00 37.53 115 SER A O 1
ATOM 952 N N . PHE A 1 116 ? 48.011 42.391 -8.104 1.00 40.16 116 PHE A N 1
ATOM 953 C CA . PHE A 1 116 ? 48.169 42.408 -9.538 1.00 40.16 116 PHE A CA 1
ATOM 954 C C . PHE A 1 116 ? 47.154 43.413 -10.035 1.00 40.16 116 PHE A C 1
ATOM 956 O O . PHE A 1 116 ? 45.953 43.214 -9.922 1.00 40.16 116 PHE A O 1
ATOM 963 N N . HIS A 1 117 ? 47.644 44.498 -10.610 1.00 41.25 117 HIS A N 1
ATOM 964 C CA . HIS A 1 117 ? 46.837 45.471 -11.331 1.00 41.25 117 HIS A CA 1
ATOM 965 C C . HIS A 1 117 ? 46.359 44.925 -12.696 1.00 41.25 117 HIS A C 1
ATOM 967 O O . HIS A 1 117 ? 46.135 45.688 -13.627 1.00 41.25 117 HIS A O 1
ATOM 973 N N . GLN A 1 118 ? 46.224 43.598 -12.840 1.00 45.44 118 GLN A N 1
ATOM 974 C CA . GLN A 1 118 ? 45.767 42.930 -14.063 1.00 45.44 118 GLN A CA 1
ATOM 975 C C . GLN A 1 118 ? 44.902 41.664 -13.823 1.00 45.44 118 GLN A C 1
ATOM 977 O O . GLN A 1 118 ? 45.134 40.643 -14.468 1.00 45.44 118 GLN A O 1
ATOM 982 N N . PRO A 1 119 ? 43.857 41.686 -12.970 1.00 44.09 119 PRO A N 1
ATOM 983 C CA . PRO A 1 119 ? 42.819 40.650 -13.003 1.00 44.09 119 PRO A CA 1
ATOM 984 C C . PRO A 1 119 ? 41.978 40.728 -14.291 1.00 44.09 119 PRO A C 1
ATOM 986 O O . PRO A 1 119 ? 41.317 39.760 -14.652 1.00 44.09 119 PRO A O 1
ATOM 989 N N . VAL A 1 120 ? 42.049 41.851 -15.020 1.00 47.59 120 VAL A N 1
ATOM 990 C CA . VAL A 1 120 ? 41.337 42.053 -16.289 1.00 47.59 120 VAL A CA 1
ATOM 991 C C . VAL A 1 120 ? 41.746 41.002 -17.324 1.00 47.59 120 VAL A C 1
ATOM 993 O O . VAL A 1 120 ? 40.869 40.428 -17.948 1.00 47.59 120 VAL A O 1
ATOM 996 N N . LEU A 1 121 ? 43.039 40.668 -17.439 1.00 47.69 121 LEU A N 1
ATOM 997 C CA . LEU A 1 121 ? 43.556 39.772 -18.487 1.00 47.69 121 LEU A CA 1
ATOM 998 C C . LEU A 1 121 ? 43.033 38.333 -18.406 1.00 47.69 121 LEU A C 1
ATOM 1000 O O . LEU A 1 121 ? 42.862 37.694 -19.439 1.00 47.69 121 LEU A O 1
ATOM 1004 N N . ILE A 1 122 ? 42.788 37.814 -17.200 1.00 51.81 122 ILE A N 1
ATOM 1005 C CA . ILE A 1 122 ? 42.277 36.446 -17.026 1.00 51.81 122 ILE A CA 1
ATOM 1006 C C . ILE A 1 122 ? 40.780 36.412 -17.351 1.00 51.81 122 ILE A C 1
ATOM 1008 O O . ILE A 1 122 ? 40.321 35.497 -18.028 1.00 51.81 122 ILE A O 1
ATOM 1012 N N . TYR A 1 123 ? 40.035 37.442 -16.943 1.00 49.03 123 TYR A N 1
ATOM 1013 C CA . TYR A 1 123 ? 38.603 37.527 -17.220 1.00 49.03 123 TYR A CA 1
ATOM 1014 C C . TYR A 1 123 ? 38.290 37.776 -18.704 1.00 49.03 123 TYR A C 1
ATOM 1016 O O . TYR A 1 123 ? 37.365 37.148 -19.212 1.00 49.03 123 TYR A O 1
ATOM 1024 N N . THR A 1 124 ? 39.060 38.595 -19.437 1.00 50.66 124 THR A N 1
ATOM 1025 C CA . THR A 1 124 ? 38.827 38.779 -20.889 1.00 50.66 124 THR A CA 1
ATOM 1026 C C . THR A 1 124 ? 39.180 37.544 -21.715 1.00 50.66 124 THR A C 1
ATOM 1028 O O . THR A 1 124 ? 38.493 37.262 -22.693 1.00 50.66 124 THR A O 1
ATOM 1031 N N . LEU A 1 125 ? 40.202 36.773 -21.322 1.00 49.62 125 LEU A N 1
ATOM 1032 C CA . LEU A 1 125 ? 40.526 35.498 -21.978 1.00 49.62 125 LEU A CA 1
ATOM 1033 C C . LEU A 1 125 ? 39.417 34.455 -21.785 1.00 49.62 125 LEU A C 1
ATOM 1035 O O . LEU A 1 125 ? 39.105 33.728 -22.722 1.00 49.62 125 LEU A O 1
ATOM 1039 N N . ILE A 1 126 ? 38.791 34.418 -20.604 1.00 52.88 126 ILE A N 1
ATOM 1040 C CA . ILE A 1 126 ? 37.651 33.533 -20.320 1.00 52.88 126 ILE A CA 1
ATOM 1041 C C . ILE A 1 126 ? 36.389 34.006 -21.056 1.00 52.88 126 ILE A C 1
ATOM 1043 O O . ILE A 1 126 ? 35.643 33.179 -21.559 1.00 52.88 126 ILE A O 1
ATOM 1047 N N . GLN A 1 127 ? 36.156 35.317 -21.175 1.00 49.91 127 GLN A N 1
ATOM 1048 C CA . GLN A 1 127 ? 34.974 35.850 -21.868 1.00 49.91 127 GLN A CA 1
ATOM 1049 C C . GLN A 1 127 ? 35.016 35.700 -23.396 1.00 49.91 127 GLN A C 1
ATOM 1051 O O . GLN A 1 127 ? 33.959 35.675 -24.018 1.00 49.91 127 GLN A O 1
ATOM 1056 N N . HIS A 1 128 ? 36.200 35.607 -24.012 1.00 50.50 128 HIS A N 1
ATOM 1057 C CA . HIS A 1 128 ? 36.326 35.369 -25.457 1.00 50.50 128 HIS A CA 1
ATOM 1058 C C . HIS A 1 128 ? 36.324 33.887 -25.854 1.00 50.50 128 HIS A C 1
ATOM 1060 O O . HIS A 1 128 ? 36.126 33.580 -27.029 1.00 50.50 128 HIS A O 1
ATOM 1066 N N . LEU A 1 129 ? 36.532 32.973 -24.904 1.00 51.62 129 LEU A N 1
ATOM 1067 C CA . LEU A 1 129 ? 36.401 31.536 -25.123 1.00 51.62 129 LEU A CA 1
ATOM 1068 C C . LEU A 1 129 ? 34.960 31.152 -24.787 1.00 51.62 129 LEU A C 1
ATOM 1070 O O . LEU A 1 129 ? 34.579 31.068 -23.626 1.00 51.62 129 LEU A O 1
ATOM 1074 N N . ASP A 1 130 ? 34.154 31.016 -25.835 1.00 42.84 130 ASP A N 1
ATOM 1075 C CA . ASP A 1 130 ? 32.708 30.830 -25.764 1.00 42.84 130 ASP A CA 1
ATOM 1076 C C . ASP A 1 130 ? 32.283 29.693 -24.809 1.00 42.84 130 ASP A C 1
ATOM 1078 O O . ASP A 1 130 ? 33.003 28.709 -24.621 1.00 42.84 130 ASP A O 1
ATOM 1082 N N . SER A 1 131 ? 31.086 29.841 -24.233 1.00 44.62 131 SER A N 1
ATOM 1083 C CA . SER A 1 131 ? 30.475 29.080 -23.115 1.00 44.62 131 SER A CA 1
ATOM 1084 C C . SER A 1 131 ? 30.350 27.546 -23.252 1.00 44.62 131 SER A C 1
ATOM 1086 O O . SER A 1 131 ? 29.699 26.896 -22.434 1.00 44.62 131 SER A O 1
ATOM 1088 N N . THR A 1 132 ? 30.960 26.944 -24.268 1.00 42.31 132 THR A N 1
ATOM 1089 C CA . THR A 1 132 ? 30.816 25.532 -24.645 1.00 42.31 132 THR A CA 1
ATOM 1090 C C . THR A 1 132 ? 31.917 24.605 -24.128 1.00 42.31 132 THR A C 1
ATOM 1092 O O . THR A 1 132 ? 31.869 23.411 -24.419 1.00 42.31 132 THR A O 1
ATOM 1095 N N . TYR A 1 133 ? 32.898 25.104 -23.369 1.00 52.78 133 TYR A N 1
ATOM 1096 C CA . TYR A 1 133 ? 34.055 24.309 -22.942 1.00 52.78 133 TYR A CA 1
ATOM 1097 C C . TYR A 1 133 ? 34.302 24.391 -21.432 1.00 52.78 133 TYR A C 1
ATOM 1099 O O . TYR A 1 133 ? 34.341 25.477 -20.856 1.00 52.78 133 TYR A O 1
ATOM 1107 N N . GLU A 1 134 ? 34.542 23.243 -20.794 1.00 45.53 134 GLU A N 1
ATOM 1108 C CA . GLU A 1 134 ? 35.087 23.195 -19.434 1.00 45.53 134 GLU A CA 1
ATOM 1109 C C . GLU A 1 134 ? 36.600 23.432 -19.491 1.00 45.53 134 GLU A C 1
ATOM 1111 O O . GLU A 1 134 ? 37.365 22.586 -19.953 1.00 45.53 134 GLU A O 1
ATOM 1116 N N . LEU A 1 135 ? 37.032 24.611 -19.044 1.00 47.84 135 LEU A N 1
ATOM 1117 C CA . LEU A 1 135 ? 38.441 24.971 -18.925 1.00 47.84 135 LEU A CA 1
ATOM 1118 C C . LEU A 1 135 ? 38.903 24.766 -17.484 1.00 47.84 135 LEU A C 1
ATOM 1120 O O . LEU A 1 135 ? 38.575 25.555 -16.598 1.00 47.84 135 LEU A O 1
ATOM 1124 N N . GLU A 1 136 ? 39.726 23.745 -17.252 1.00 46.25 136 GLU A N 1
ATOM 1125 C CA . GLU A 1 136 ? 40.446 23.610 -15.987 1.00 46.25 136 GLU A CA 1
ATOM 1126 C C . GLU A 1 136 ? 41.776 24.369 -16.078 1.00 46.25 136 GLU A C 1
ATOM 1128 O O . GLU A 1 136 ? 42.674 24.016 -16.847 1.00 46.25 136 GLU A O 1
ATOM 1133 N N . LEU A 1 137 ? 41.884 25.459 -15.318 1.00 46.06 137 LEU A N 1
ATOM 1134 C CA . LEU A 1 137 ? 43.001 26.398 -15.383 1.00 46.06 137 LEU A CA 1
ATOM 1135 C C . LEU A 1 137 ? 43.913 26.174 -14.174 1.00 46.06 137 LEU A C 1
ATOM 1137 O O . LEU A 1 137 ? 43.674 26.682 -13.080 1.00 46.06 137 LEU A O 1
ATOM 1141 N N . VAL A 1 138 ? 44.974 25.389 -14.360 1.00 49.09 138 VAL A N 1
ATOM 1142 C CA . VAL A 1 138 ? 45.924 25.089 -13.279 1.00 49.09 138 VAL A CA 1
ATOM 1143 C C . VAL A 1 138 ? 47.129 26.015 -13.388 1.00 49.09 138 VAL A C 1
ATOM 1145 O O . VAL A 1 138 ? 47.984 25.834 -14.255 1.00 49.09 138 VAL A O 1
ATOM 1148 N N . VAL A 1 139 ? 47.218 26.995 -12.486 1.00 48.59 139 VAL A N 1
ATOM 1149 C CA . VAL A 1 139 ? 48.369 27.904 -12.384 1.00 48.59 139 VAL A CA 1
ATOM 1150 C C . VAL A 1 139 ? 49.341 27.364 -11.340 1.00 48.59 139 VAL A C 1
ATOM 1152 O O . VAL A 1 139 ? 49.047 27.367 -10.146 1.00 48.59 139 VAL A O 1
ATOM 1155 N N . LYS A 1 140 ? 50.522 26.907 -11.772 1.00 50.78 140 LYS A N 1
ATOM 1156 C CA . LYS A 1 140 ? 51.600 26.503 -10.852 1.00 50.78 140 LYS A CA 1
ATOM 1157 C C . LYS A 1 140 ? 52.728 27.535 -10.863 1.00 50.78 140 LYS A C 1
ATOM 1159 O O . LYS A 1 140 ? 53.352 27.715 -11.910 1.00 50.78 140 LYS A O 1
ATOM 1164 N N . PRO A 1 141 ? 53.030 28.194 -9.729 1.00 47.28 141 PRO A N 1
ATOM 1165 C CA . PRO A 1 141 ? 54.208 29.042 -9.633 1.00 47.28 141 PRO A CA 1
ATOM 1166 C C . PRO A 1 141 ? 55.465 28.166 -9.593 1.00 47.28 141 PRO A C 1
ATOM 1168 O O . PRO A 1 141 ? 55.632 27.328 -8.708 1.00 47.28 141 PRO A O 1
ATOM 1171 N N . SER A 1 142 ? 56.363 28.365 -10.553 1.00 46.09 142 SER A N 1
ATOM 1172 C CA . SER A 1 142 ? 57.668 27.705 -10.605 1.00 46.09 142 SER A CA 1
ATOM 1173 C C . SER A 1 142 ? 58.763 28.758 -10.440 1.00 46.09 142 SER A C 1
ATOM 1175 O O . SER A 1 142 ? 58.818 29.737 -11.191 1.00 46.09 142 SER A O 1
ATOM 1177 N N . LYS A 1 143 ? 59.629 28.589 -9.433 1.00 44.84 143 LYS A N 1
ATOM 1178 C CA . LYS A 1 143 ? 60.823 29.427 -9.262 1.00 44.84 143 LYS A CA 1
ATOM 1179 C C . LYS A 1 143 ? 61.990 28.776 -9.998 1.00 44.84 143 LYS A C 1
ATOM 1181 O O . LYS A 1 143 ? 62.615 27.858 -9.478 1.00 44.84 143 LYS A O 1
ATOM 1186 N N . LEU A 1 144 ? 62.307 29.291 -11.184 1.00 41.34 144 LEU A N 1
ATOM 1187 C CA . LEU A 1 144 ? 63.561 29.008 -11.882 1.00 41.34 144 LEU A CA 1
ATOM 1188 C C . LEU A 1 144 ? 64.407 30.296 -11.883 1.00 41.34 144 LEU A C 1
ATOM 1190 O O . LEU A 1 144 ? 64.296 31.147 -12.767 1.00 41.34 144 LEU A O 1
ATOM 1194 N N . GLY A 1 145 ? 65.221 30.482 -10.840 1.00 57.47 145 GLY A N 1
ATOM 1195 C CA . GLY A 1 145 ? 66.077 31.667 -10.677 1.00 57.47 145 GLY A CA 1
ATOM 1196 C C . GLY A 1 145 ? 65.320 32.970 -10.352 1.00 57.47 145 GLY A C 1
ATOM 1197 O O . GLY A 1 145 ? 64.298 32.950 -9.672 1.00 57.47 145 GLY A O 1
ATOM 1198 N N . LYS A 1 146 ? 65.835 34.122 -10.826 1.00 45.28 146 LYS A N 1
ATOM 1199 C CA . LYS A 1 146 ? 65.280 35.482 -10.588 1.00 45.28 146 LYS A CA 1
ATOM 1200 C C . LYS A 1 146 ? 63.998 35.796 -11.383 1.00 45.28 146 LYS A C 1
ATOM 1202 O O . LYS A 1 146 ? 63.525 36.928 -11.361 1.00 45.28 146 LYS A O 1
ATOM 1207 N N . THR A 1 147 ? 63.446 34.825 -12.100 1.00 43.94 147 THR A N 1
ATOM 1208 C CA . THR A 1 147 ? 62.270 34.988 -12.963 1.00 43.94 147 THR A CA 1
ATOM 1209 C C . THR A 1 147 ? 61.143 34.079 -12.498 1.00 43.94 147 THR A C 1
ATOM 1211 O O . THR A 1 147 ? 61.326 32.868 -12.385 1.00 43.94 147 THR A O 1
ATOM 1214 N N . SER A 1 148 ? 59.974 34.668 -12.250 1.00 46.34 148 SER A N 1
ATOM 1215 C CA . SER A 1 148 ? 58.742 33.934 -11.965 1.00 46.34 148 SER A CA 1
ATOM 1216 C C . SER A 1 148 ? 58.213 33.317 -13.254 1.00 46.34 148 SER A C 1
ATOM 1218 O O . SER A 1 148 ? 57.946 34.045 -14.209 1.00 46.34 148 SER A O 1
ATOM 1220 N N . LEU A 1 149 ? 58.070 31.992 -13.282 1.00 47.72 149 LEU A N 1
ATOM 1221 C CA . LEU A 1 149 ? 57.465 31.275 -14.397 1.00 47.72 149 LEU A CA 1
ATOM 1222 C C . LEU A 1 149 ? 56.031 30.902 -14.020 1.00 47.72 149 LEU A C 1
ATOM 1224 O O . LEU A 1 149 ? 55.809 30.182 -13.043 1.00 47.72 149 LEU A O 1
ATOM 1228 N N . PHE A 1 150 ? 55.074 31.378 -14.808 1.00 51.00 150 PHE A N 1
ATOM 1229 C CA . PHE A 1 150 ? 53.690 30.929 -14.744 1.00 51.00 150 PHE A CA 1
ATOM 1230 C C . PHE A 1 150 ? 53.474 29.956 -15.888 1.00 51.00 150 PHE A C 1
ATOM 1232 O O . PHE A 1 150 ? 53.757 30.301 -17.032 1.00 51.00 150 PHE A O 1
ATOM 1239 N N . VAL A 1 151 ? 53.019 28.751 -15.560 1.00 52.66 151 VAL A N 1
ATOM 1240 C CA . VAL A 1 151 ? 52.546 27.783 -16.545 1.00 52.66 151 VAL A CA 1
ATOM 1241 C C . VAL A 1 151 ? 51.037 27.762 -16.417 1.00 52.66 151 VAL A C 1
ATOM 1243 O O . VAL A 1 151 ? 50.514 27.331 -15.388 1.00 52.66 151 VAL A O 1
ATOM 1246 N N . VAL A 1 152 ? 50.357 28.272 -17.436 1.00 54.38 152 VAL A N 1
ATOM 1247 C CA . VAL A 1 152 ? 48.919 28.069 -17.594 1.00 54.38 152 VAL A CA 1
ATOM 1248 C C . VAL A 1 152 ? 48.761 26.832 -18.447 1.00 54.38 152 VAL A C 1
ATOM 1250 O O . VAL A 1 152 ? 49.188 26.842 -19.600 1.00 54.38 152 VAL A O 1
ATOM 1253 N N . LYS A 1 153 ? 48.186 25.783 -17.865 1.00 53.34 153 LYS A N 1
ATOM 1254 C CA . LYS A 1 153 ? 47.762 24.604 -18.607 1.00 53.34 153 LYS A CA 1
ATOM 1255 C C . LYS A 1 153 ? 46.260 24.717 -18.808 1.00 53.34 153 LYS A C 1
ATOM 1257 O O . LYS A 1 153 ? 45.524 24.664 -17.830 1.00 53.34 153 LYS A O 1
ATOM 1262 N N . ALA A 1 154 ? 45.844 24.918 -20.051 1.00 55.59 154 ALA A N 1
ATOM 1263 C CA . ALA A 1 154 ? 44.445 24.832 -20.443 1.00 55.59 154 ALA A CA 1
ATOM 1264 C C . ALA A 1 154 ? 44.209 23.455 -21.062 1.00 55.59 154 ALA A C 1
ATOM 1266 O O . ALA A 1 154 ? 44.983 23.026 -21.924 1.00 55.59 154 ALA A O 1
ATOM 1267 N N . MET A 1 155 ? 43.176 22.765 -20.592 1.00 50.56 155 MET A N 1
ATOM 1268 C CA . MET A 1 155 ? 42.687 21.531 -21.191 1.00 50.56 155 MET A CA 1
ATOM 1269 C C . MET A 1 155 ? 41.379 21.865 -21.897 1.00 50.56 155 MET A C 1
ATOM 1271 O O . MET A 1 155 ? 40.451 22.351 -21.260 1.00 50.56 155 MET A O 1
ATOM 1275 N N . VAL A 1 156 ? 41.337 21.674 -23.214 1.00 53.16 156 VAL A N 1
ATOM 1276 C CA . VAL A 1 156 ? 40.123 21.885 -24.010 1.00 53.16 156 VAL A CA 1
ATOM 1277 C C . VAL A 1 156 ? 39.551 20.515 -24.332 1.00 53.16 156 VAL A C 1
ATOM 1279 O O . VAL A 1 156 ? 40.207 19.713 -24.995 1.00 53.16 156 VAL A O 1
ATOM 1282 N N . LEU A 1 157 ? 38.347 20.240 -23.838 1.00 49.31 157 LEU A N 1
ATOM 1283 C CA . LEU A 1 157 ? 37.586 19.051 -24.203 1.00 49.31 157 LEU A CA 1
ATOM 1284 C C . LEU A 1 157 ? 36.698 19.402 -25.399 1.00 49.31 157 LEU A C 1
ATOM 1286 O O . LEU A 1 157 ? 35.691 20.088 -25.250 1.00 49.31 157 LEU A O 1
ATOM 1290 N N . CYS A 1 158 ? 37.085 18.965 -26.598 1.00 50.12 158 CYS A N 1
ATOM 1291 C CA . CYS A 1 158 ? 36.264 19.153 -27.792 1.00 50.12 158 CYS A CA 1
ATOM 1292 C C . CYS A 1 158 ? 35.037 18.230 -27.739 1.00 50.12 158 CYS A C 1
ATOM 1294 O O . CYS A 1 158 ? 35.175 17.007 -27.673 1.00 50.12 158 CYS A O 1
ATOM 1296 N N . SER A 1 159 ? 33.835 18.799 -27.817 1.00 44.16 159 SER A N 1
ATOM 1297 C CA . SER A 1 159 ? 32.583 18.055 -27.969 1.00 44.16 159 SER A CA 1
ATOM 1298 C C . SER A 1 159 ? 32.419 17.591 -29.425 1.00 44.16 159 SER A C 1
ATOM 1300 O O . SER A 1 159 ? 31.751 18.216 -30.242 1.00 44.16 159 SER A O 1
ATOM 1302 N N . GLY A 1 160 ? 33.073 16.481 -29.773 1.00 55.38 160 GLY A N 1
ATOM 1303 C CA . GLY A 1 160 ? 33.006 15.850 -31.096 1.00 55.38 160 GLY A CA 1
ATOM 1304 C C . GLY A 1 160 ? 33.548 14.417 -31.087 1.00 55.38 160 GLY A C 1
ATOM 1305 O O . GLY A 1 160 ? 34.089 13.962 -30.082 1.00 55.38 160 GLY A O 1
ATOM 1306 N N . SER A 1 161 ? 33.415 13.691 -32.203 1.00 44.84 161 SER A N 1
ATOM 1307 C CA . SER A 1 161 ? 33.687 12.242 -32.344 1.00 44.84 161 SER A CA 1
ATOM 1308 C C . SER A 1 161 ? 35.150 11.798 -32.148 1.00 44.84 161 SER A C 1
ATOM 1310 O O . SER A 1 161 ? 35.481 10.646 -32.426 1.00 44.84 161 SER A O 1
ATOM 1312 N N . CYS A 1 162 ? 36.033 12.676 -31.668 1.00 45.75 162 CYS A N 1
ATOM 1313 C CA . CYS A 1 162 ? 37.398 12.339 -31.284 1.00 45.75 162 CYS A CA 1
ATOM 1314 C C . CYS A 1 162 ? 37.902 13.309 -30.193 1.00 45.75 162 CYS A C 1
ATOM 1316 O O . CYS A 1 162 ? 38.134 14.483 -30.493 1.00 45.75 162 CYS A O 1
ATOM 1318 N N . PRO A 1 163 ? 38.068 12.873 -28.929 1.00 52.97 163 PRO A N 1
ATOM 1319 C CA . PRO A 1 163 ? 38.591 13.734 -27.875 1.00 52.97 163 PRO A CA 1
ATOM 1320 C C . PRO A 1 163 ? 40.114 13.861 -28.015 1.00 52.97 163 PRO A C 1
ATOM 1322 O O . PRO A 1 163 ? 40.873 13.022 -27.532 1.00 52.97 163 PRO A O 1
ATOM 1325 N N . ALA A 1 164 ? 40.575 14.915 -28.685 1.00 57.09 164 ALA A N 1
ATOM 1326 C CA . ALA A 1 164 ? 41.982 15.301 -28.658 1.00 57.09 164 ALA A CA 1
ATOM 1327 C C . ALA A 1 164 ? 42.249 16.170 -27.420 1.00 57.09 164 ALA A C 1
ATOM 1329 O O . ALA A 1 164 ? 41.533 17.134 -27.159 1.00 57.09 164 ALA A O 1
ATOM 1330 N N . LEU A 1 165 ? 43.295 15.842 -26.657 1.00 53.28 165 LEU A N 1
ATOM 1331 C CA . LEU A 1 165 ? 43.752 16.662 -25.537 1.00 53.28 165 LEU A CA 1
ATOM 1332 C C . LEU A 1 165 ? 44.764 17.694 -26.041 1.00 53.28 165 LEU A C 1
ATOM 1334 O O . LEU A 1 165 ? 45.956 17.419 -26.195 1.00 53.28 165 LEU A O 1
ATOM 1338 N N . CYS A 1 166 ? 44.289 18.910 -26.286 1.00 55.31 166 CYS A N 1
ATOM 1339 C CA . CYS A 1 166 ? 45.160 20.043 -26.574 1.00 55.31 166 CYS A CA 1
ATOM 1340 C C . CYS A 1 166 ? 45.725 20.579 -25.257 1.00 55.31 166 CYS A C 1
ATOM 1342 O O . CYS A 1 166 ? 44.963 20.978 -24.377 1.00 55.31 166 CYS A O 1
ATOM 1344 N N . SER A 1 167 ? 47.053 20.604 -25.114 1.00 55.34 167 SER A N 1
ATOM 1345 C CA . SER A 1 167 ? 47.698 21.270 -23.982 1.00 55.34 167 SER A CA 1
ATOM 1346 C C . SER A 1 167 ? 48.360 22.559 -24.447 1.00 55.34 167 SER A C 1
ATOM 1348 O O . SER A 1 167 ? 49.392 22.551 -25.118 1.00 55.34 167 SER A O 1
ATOM 1350 N N . LEU A 1 168 ? 47.772 23.689 -24.077 1.00 58.72 168 LEU A N 1
ATOM 1351 C CA . LEU A 1 168 ? 48.413 24.979 -24.281 1.00 58.72 168 LEU A CA 1
ATOM 1352 C C . LEU A 1 168 ? 49.286 25.280 -23.064 1.00 58.72 168 LEU A C 1
ATOM 1354 O O . LEU A 1 168 ? 48.772 25.263 -21.947 1.00 58.72 168 LEU A O 1
ATOM 1358 N N . ASN A 1 169 ? 50.581 25.538 -23.269 1.00 58.94 169 ASN A N 1
ATOM 1359 C CA . ASN A 1 169 ? 51.470 26.015 -22.212 1.00 58.94 169 ASN A CA 1
ATOM 1360 C C . ASN A 1 169 ? 51.905 27.445 -22.540 1.00 58.94 169 ASN A C 1
ATOM 1362 O O . ASN A 1 169 ? 52.674 27.693 -23.471 1.00 58.94 169 ASN A O 1
ATOM 1366 N N . LEU A 1 170 ? 51.415 28.397 -21.756 1.00 58.56 170 LEU A N 1
ATOM 1367 C CA . LEU A 1 170 ? 51.836 29.794 -21.843 1.00 58.56 170 LEU A CA 1
ATOM 1368 C C . LEU A 1 170 ? 52.957 30.035 -20.836 1.00 58.56 170 LEU A C 1
ATOM 1370 O O . LEU A 1 170 ? 52.808 29.679 -19.668 1.00 58.56 170 LEU A O 1
ATOM 1374 N N . PHE A 1 171 ? 54.055 30.647 -21.282 1.00 60.53 171 PHE A N 1
ATOM 1375 C CA . PHE A 1 171 ? 55.190 31.002 -20.436 1.00 60.53 171 PHE A CA 1
ATOM 1376 C C . PHE A 1 171 ? 55.387 32.518 -20.428 1.00 60.53 171 PHE A C 1
ATOM 1378 O O . PHE A 1 171 ? 55.581 33.136 -21.470 1.00 60.53 171 PHE A O 1
ATOM 1385 N N . LEU A 1 172 ? 55.399 33.126 -19.244 1.00 50.06 172 LEU A N 1
ATOM 1386 C CA . LEU A 1 172 ? 55.786 34.528 -19.068 1.00 50.06 172 LEU A CA 1
ATOM 1387 C C . LEU A 1 172 ? 57.248 34.591 -18.627 1.00 50.06 172 LEU A C 1
ATOM 1389 O O . LEU A 1 172 ? 57.591 34.100 -17.551 1.00 50.06 172 LEU A O 1
ATOM 1393 N N . LYS A 1 173 ? 58.114 35.203 -19.438 1.00 51.97 173 LYS A N 1
ATOM 1394 C CA . LYS A 1 173 ? 59.516 35.448 -19.076 1.00 51.97 173 LYS A CA 1
ATOM 1395 C C . LYS A 1 173 ? 59.855 36.910 -19.341 1.00 51.97 173 LYS A C 1
ATOM 1397 O O . LYS A 1 173 ? 59.750 37.384 -20.467 1.00 51.97 173 LYS A O 1
ATOM 1402 N N . THR A 1 174 ? 60.255 37.631 -18.289 1.00 51.38 174 THR A N 1
ATOM 1403 C CA . THR A 1 174 ? 60.768 39.017 -18.375 1.00 51.38 174 THR A CA 1
ATOM 1404 C C . THR A 1 174 ? 59.864 39.973 -19.173 1.00 51.38 174 THR A C 1
ATOM 1406 O O . THR A 1 174 ? 60.338 40.682 -20.054 1.00 51.38 174 THR A O 1
ATOM 1409 N N . GLY A 1 175 ? 58.550 39.955 -18.915 1.00 52.41 175 GLY A N 1
ATOM 1410 C CA . GLY A 1 175 ? 57.579 40.833 -19.589 1.00 52.41 175 GLY A CA 1
ATOM 1411 C C . GLY A 1 175 ? 57.225 40.446 -21.032 1.00 52.41 175 GLY A C 1
ATOM 1412 O O . GLY A 1 175 ? 56.438 41.142 -21.663 1.00 52.41 175 GLY A O 1
ATOM 1413 N N . LYS A 1 176 ? 57.766 39.336 -21.550 1.00 53.62 176 LYS A N 1
ATOM 1414 C CA . LYS A 1 176 ? 57.381 38.745 -22.836 1.00 53.62 176 LYS A CA 1
ATOM 1415 C C . LYS A 1 176 ? 56.587 37.462 -22.599 1.00 53.62 176 LYS A C 1
ATOM 1417 O O . LYS A 1 176 ? 56.960 36.649 -21.746 1.00 53.62 176 LYS A O 1
ATOM 1422 N N . LEU A 1 177 ? 55.497 37.295 -23.345 1.00 52.31 177 LEU A N 1
ATOM 1423 C CA . LEU A 1 177 ? 54.707 36.069 -23.339 1.00 52.31 177 LEU A CA 1
ATOM 1424 C C . LEU A 1 177 ? 55.206 35.173 -24.474 1.00 52.31 177 LEU A C 1
ATOM 1426 O O . LEU A 1 177 ? 55.205 35.560 -25.639 1.00 52.31 177 LEU A O 1
ATOM 1430 N N . VAL A 1 178 ? 55.647 33.973 -24.129 1.00 58.12 178 VAL A N 1
ATOM 1431 C CA . VAL A 1 178 ? 56.005 32.938 -25.094 1.00 58.12 178 VAL A CA 1
ATOM 1432 C C . VAL A 1 178 ? 54.893 31.906 -25.060 1.00 58.12 178 VAL A C 1
ATOM 1434 O O . VAL A 1 178 ? 54.682 31.236 -24.045 1.00 58.12 178 VAL A O 1
ATOM 1437 N N . CYS A 1 179 ? 54.153 31.811 -26.159 1.00 56.81 179 CYS A N 1
ATOM 1438 C CA . CYS A 1 179 ? 53.120 30.803 -26.317 1.00 56.81 179 CYS A CA 1
ATOM 1439 C C . CYS A 1 179 ? 53.759 29.548 -26.909 1.00 56.81 179 CYS A C 1
ATOM 1441 O O . CYS A 1 179 ? 54.372 29.604 -27.978 1.00 56.81 179 CYS A O 1
ATOM 1443 N N . ILE A 1 180 ? 53.648 28.424 -26.202 1.00 60.06 180 ILE A N 1
ATOM 1444 C CA . ILE A 1 180 ? 54.057 27.123 -26.723 1.00 60.06 180 ILE A CA 1
ATOM 1445 C C . ILE A 1 180 ? 52.808 26.248 -26.753 1.00 60.06 180 ILE A C 1
ATOM 1447 O O . ILE A 1 180 ? 52.363 25.716 -25.730 1.00 60.06 180 ILE A O 1
ATOM 1451 N N . ALA A 1 181 ? 52.226 26.126 -27.942 1.00 56.09 181 ALA A N 1
ATOM 1452 C CA . ALA A 1 181 ? 51.117 25.220 -28.182 1.00 56.09 181 ALA A CA 1
ATOM 1453 C C . ALA A 1 181 ? 51.681 23.844 -28.541 1.00 56.09 181 ALA A C 1
ATOM 1455 O O . ALA A 1 181 ? 52.428 23.702 -29.512 1.00 56.09 181 ALA A O 1
ATOM 1456 N N . GLY A 1 182 ? 51.354 22.848 -27.716 1.00 55.00 182 GLY A N 1
ATOM 1457 C CA . GLY A 1 182 ? 51.695 21.453 -27.955 1.00 55.00 182 GLY A CA 1
ATOM 1458 C C . GLY A 1 182 ? 50.428 20.610 -27.973 1.00 55.00 182 GLY A C 1
ATOM 1459 O O . GLY A 1 182 ? 49.774 20.424 -26.941 1.00 55.00 182 GLY A O 1
ATOM 1460 N N . LEU A 1 183 ? 50.086 20.083 -29.142 1.00 53.91 183 LEU A N 1
ATOM 1461 C CA . LEU A 1 183 ? 49.065 19.052 -29.273 1.00 53.91 183 LEU A CA 1
ATOM 1462 C C . LEU A 1 183 ? 49.688 17.714 -28.918 1.00 53.91 183 LEU A C 1
ATOM 1464 O O . LEU A 1 183 ? 50.652 17.298 -29.553 1.00 53.91 183 LEU A O 1
ATOM 1468 N N . LYS A 1 184 ? 49.145 17.043 -27.904 1.00 51.41 184 LYS A N 1
ATOM 1469 C CA . LYS A 1 184 ? 49.580 15.695 -27.560 1.00 51.41 184 LYS A CA 1
ATOM 1470 C C . LYS A 1 184 ? 48.381 14.771 -27.638 1.00 51.41 184 LYS A C 1
ATOM 1472 O O . LYS A 1 184 ? 47.542 14.747 -26.741 1.00 51.41 184 LYS A O 1
ATOM 1477 N N . ASN A 1 185 ? 48.285 14.042 -28.744 1.00 58.00 185 ASN A N 1
ATOM 1478 C CA . ASN A 1 185 ? 47.147 13.174 -28.995 1.00 58.00 185 ASN A CA 1
ATOM 1479 C C . ASN A 1 185 ? 47.344 11.844 -28.251 1.00 58.00 185 ASN A C 1
ATOM 1481 O O . ASN A 1 185 ? 48.342 11.156 -28.449 1.00 58.00 185 ASN A O 1
ATOM 1485 N N . LEU A 1 186 ? 46.422 11.496 -27.352 1.00 51.41 186 LEU A N 1
ATOM 1486 C CA . LEU A 1 186 ? 46.603 10.399 -26.390 1.00 51.41 186 LEU A CA 1
ATOM 1487 C C . LEU A 1 186 ? 46.069 9.032 -26.865 1.00 51.41 186 LEU A C 1
ATOM 1489 O O . LEU A 1 186 ? 45.968 8.121 -26.049 1.00 51.41 186 LEU A O 1
ATOM 1493 N N . GLY A 1 187 ? 45.764 8.836 -28.158 1.00 45.56 187 GLY A N 1
ATOM 1494 C CA . GLY A 1 187 ? 45.280 7.514 -28.588 1.00 45.56 187 GLY A CA 1
ATOM 1495 C C . GLY A 1 187 ? 44.872 7.268 -30.043 1.00 45.56 187 GLY A C 1
ATOM 1496 O O . GLY A 1 187 ? 44.284 6.223 -30.299 1.00 45.56 187 GLY A O 1
ATOM 1497 N N . CYS A 1 188 ? 45.156 8.150 -31.007 1.00 40.06 188 CYS A N 1
ATOM 1498 C CA . CYS A 1 188 ? 44.820 7.884 -32.415 1.00 40.06 188 CYS A CA 1
ATOM 1499 C C . CYS A 1 188 ? 46.062 7.449 -33.206 1.00 40.06 188 CYS A C 1
ATOM 1501 O O . CYS A 1 188 ? 47.026 8.204 -33.323 1.00 40.06 188 CYS A O 1
ATOM 1503 N N . HIS A 1 189 ? 46.049 6.230 -33.755 1.00 34.44 189 HIS A N 1
ATOM 1504 C CA . HIS A 1 189 ? 47.116 5.731 -34.624 1.00 34.44 189 HIS A CA 1
ATOM 1505 C C . HIS A 1 189 ? 47.179 6.557 -35.922 1.00 34.44 189 HIS A C 1
ATOM 1507 O O . HIS A 1 189 ? 46.279 6.462 -36.751 1.00 34.44 189 HIS A O 1
ATOM 1513 N N . GLY A 1 190 ? 48.260 7.329 -36.106 1.00 45.59 190 GLY A N 1
ATOM 1514 C CA . GLY A 1 190 ? 48.645 7.881 -37.414 1.00 45.59 190 GLY A CA 1
ATOM 1515 C C . GLY A 1 190 ? 48.786 9.403 -37.558 1.00 45.59 190 GLY A C 1
ATOM 1516 O O . GLY A 1 190 ? 48.824 9.861 -38.694 1.00 45.59 190 GLY A O 1
ATOM 1517 N N . ALA A 1 191 ? 48.886 10.197 -36.485 1.00 46.72 191 ALA A N 1
ATOM 1518 C CA . ALA A 1 191 ? 49.037 11.658 -36.594 1.00 46.72 191 ALA A CA 1
ATOM 1519 C C . ALA A 1 191 ? 50.370 12.184 -36.019 1.00 46.72 191 ALA A C 1
ATOM 1521 O O . ALA A 1 191 ? 50.886 11.648 -35.041 1.00 46.72 191 ALA A O 1
ATOM 1522 N N . LEU A 1 192 ? 50.915 13.229 -36.655 1.00 45.38 192 LEU A N 1
ATOM 1523 C CA . LEU A 1 192 ? 52.175 13.910 -36.321 1.00 45.38 192 LEU A CA 1
ATOM 1524 C C . LEU A 1 192 ? 52.023 14.836 -35.100 1.00 45.38 192 LEU A C 1
ATOM 1526 O O . LEU A 1 192 ? 51.022 15.539 -34.974 1.00 45.38 192 LEU A O 1
ATOM 1530 N N . ASP A 1 193 ? 53.042 14.883 -34.237 1.00 50.56 193 ASP A N 1
ATOM 1531 C CA . ASP A 1 193 ? 53.152 15.888 -33.173 1.00 50.56 193 ASP A CA 1
ATOM 1532 C C . ASP A 1 193 ? 53.496 17.255 -33.794 1.00 50.56 193 ASP A C 1
ATOM 1534 O O . ASP A 1 193 ? 54.575 17.432 -34.368 1.00 50.56 193 ASP A O 1
ATOM 1538 N N . TYR A 1 194 ? 52.606 18.239 -33.654 1.00 52.38 194 TYR A N 1
ATOM 1539 C CA . TYR A 1 194 ? 52.858 19.614 -34.091 1.00 52.38 194 TYR A CA 1
ATOM 1540 C C . TYR A 1 194 ? 53.235 20.495 -32.899 1.00 52.38 194 TYR A C 1
ATOM 1542 O O . TYR A 1 194 ? 52.497 20.602 -31.917 1.00 52.38 194 TYR A O 1
ATOM 1550 N N . TYR A 1 195 ? 54.388 21.155 -33.010 1.00 50.97 195 TYR A N 1
ATOM 1551 C CA . TYR A 1 195 ? 54.854 22.151 -32.049 1.00 50.97 195 TYR A CA 1
ATOM 1552 C C . TYR A 1 195 ? 54.861 23.519 -32.715 1.00 50.97 195 TYR A C 1
ATOM 1554 O O . TYR A 1 195 ? 55.630 23.755 -33.649 1.00 50.97 195 TYR A O 1
ATOM 1562 N N . TYR A 1 196 ? 54.029 24.430 -32.213 1.00 51.69 196 TYR A N 1
ATOM 1563 C CA . TYR A 1 196 ? 54.044 25.824 -32.638 1.00 51.69 196 TYR A CA 1
ATOM 1564 C C . TYR A 1 196 ? 54.690 26.677 -31.549 1.00 51.69 196 TYR A C 1
ATOM 1566 O O . TYR A 1 196 ? 54.247 26.681 -30.395 1.00 51.69 196 TYR A O 1
ATOM 1574 N N . LYS A 1 197 ? 55.765 27.382 -31.912 1.00 61.06 197 LYS A N 1
ATOM 1575 C CA . LYS A 1 197 ? 56.469 28.309 -31.028 1.00 61.06 197 LYS A CA 1
ATOM 1576 C C . LYS A 1 197 ? 56.566 29.660 -31.714 1.00 61.06 197 LYS A C 1
ATOM 1578 O O . LYS A 1 197 ? 57.271 29.796 -32.709 1.00 61.06 197 LYS A O 1
ATOM 1583 N N . GLU A 1 198 ? 55.919 30.654 -31.127 1.00 60.25 198 GLU A N 1
ATOM 1584 C CA . GLU A 1 198 ? 56.002 32.039 -31.578 1.00 60.25 198 GLU A CA 1
ATOM 1585 C C . GLU A 1 198 ? 56.274 32.935 -30.364 1.00 60.25 198 GLU A C 1
ATOM 1587 O O . GLU A 1 198 ? 55.680 32.770 -29.291 1.00 60.25 198 GLU A O 1
ATOM 1592 N N . GLU A 1 199 ? 57.242 33.841 -30.499 1.00 57.66 199 GLU A N 1
ATOM 1593 C CA . GLU A 1 199 ? 57.504 34.862 -29.487 1.00 57.66 199 GLU A CA 1
ATOM 1594 C C . GLU A 1 199 ? 56.648 36.077 -29.799 1.00 57.66 199 GLU A C 1
ATOM 1596 O O . GLU A 1 199 ? 56.803 36.704 -30.845 1.00 57.66 199 GLU A O 1
ATOM 1601 N N . VAL A 1 200 ? 55.751 36.413 -28.877 1.00 56.59 200 VAL A N 1
ATOM 1602 C CA . VAL A 1 200 ? 54.746 37.434 -29.128 1.00 56.59 200 VAL A CA 1
ATOM 1603 C C . VAL A 1 200 ? 54.892 38.557 -28.110 1.00 56.59 200 VAL A C 1
ATOM 1605 O O . VAL A 1 200 ? 54.934 38.336 -26.898 1.00 56.59 200 VAL A O 1
ATOM 1608 N N . VAL A 1 201 ? 54.997 39.789 -28.606 1.00 49.72 201 VAL A N 1
ATOM 1609 C CA . VAL A 1 201 ? 55.112 40.990 -27.773 1.00 49.72 201 VAL A CA 1
ATOM 1610 C C . VAL A 1 201 ? 53.846 41.822 -27.962 1.00 49.72 201 VAL A C 1
ATOM 1612 O O . VAL A 1 201 ? 53.691 42.492 -28.975 1.00 49.72 201 VAL A O 1
ATOM 1615 N N . GLY A 1 202 ? 52.938 41.763 -26.984 1.00 51.88 202 GLY A N 1
ATOM 1616 C CA . GLY A 1 202 ? 51.678 42.518 -26.977 1.00 51.88 202 GLY A CA 1
ATOM 1617 C C . GLY A 1 202 ? 50.422 41.638 -27.015 1.00 51.88 202 GLY A C 1
ATOM 1618 O O . GLY A 1 202 ? 50.424 40.551 -27.586 1.00 51.88 202 GLY A O 1
ATOM 1619 N N . TYR A 1 203 ? 49.343 42.111 -26.378 1.00 48.69 203 TYR A N 1
ATOM 1620 C CA . TYR A 1 203 ? 48.123 41.331 -26.109 1.00 48.69 203 TYR A CA 1
ATOM 1621 C C . TYR A 1 203 ? 47.325 40.955 -27.365 1.00 48.69 203 TYR A C 1
ATOM 1623 O O . TYR A 1 203 ? 46.876 39.817 -27.480 1.00 48.69 203 TYR A O 1
ATOM 1631 N N . GLU A 1 204 ? 47.205 41.861 -28.336 1.00 47.66 204 GLU A N 1
ATOM 1632 C CA . GLU A 1 204 ? 46.476 41.598 -29.588 1.00 47.66 204 GLU A CA 1
ATOM 1633 C C . GLU A 1 204 ? 47.165 40.532 -30.442 1.00 47.66 204 GLU A C 1
ATOM 1635 O O . GLU A 1 204 ? 46.517 39.678 -31.047 1.00 47.66 204 GLU A O 1
ATOM 1640 N N . ALA A 1 205 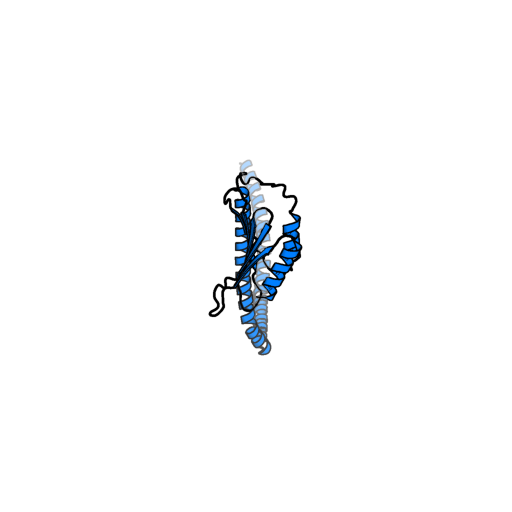? 48.497 40.521 -30.428 1.00 54.91 205 ALA A N 1
ATOM 1641 C CA . ALA A 1 205 ? 49.268 39.552 -31.181 1.00 54.91 205 ALA A CA 1
ATOM 1642 C C . ALA A 1 205 ? 49.130 38.134 -30.592 1.00 54.91 205 ALA A C 1
ATOM 1644 O O . ALA A 1 205 ? 49.184 37.159 -31.338 1.00 54.91 205 ALA A O 1
ATOM 1645 N N . ILE A 1 206 ? 48.883 37.990 -29.281 1.00 55.97 206 ILE A N 1
ATOM 1646 C CA . ILE A 1 206 ? 48.681 36.681 -28.633 1.00 55.97 206 ILE A CA 1
ATOM 1647 C C . ILE A 1 206 ? 47.367 36.048 -29.094 1.00 55.97 206 ILE A C 1
ATOM 1649 O O . ILE A 1 206 ? 47.354 34.873 -29.454 1.00 55.97 206 ILE A O 1
ATOM 1653 N N . ALA A 1 207 ? 46.283 36.827 -29.148 1.00 52.66 207 ALA A N 1
ATOM 1654 C CA . ALA A 1 207 ? 44.992 36.351 -29.644 1.00 52.66 207 ALA A CA 1
ATOM 1655 C C . ALA A 1 207 ? 45.084 35.911 -31.116 1.00 52.66 207 ALA A C 1
ATOM 1657 O O . ALA A 1 207 ? 44.628 34.824 -31.466 1.00 52.66 207 ALA A O 1
ATOM 1658 N N . TRP A 1 208 ? 45.762 36.695 -31.959 1.00 54.50 208 TRP A N 1
ATOM 1659 C CA . TRP A 1 208 ? 45.997 36.346 -33.365 1.00 54.50 208 TRP A CA 1
ATOM 1660 C C . TRP A 1 208 ? 46.890 35.116 -33.552 1.00 54.50 208 TRP A C 1
ATOM 1662 O O . TRP A 1 208 ? 46.652 34.327 -34.463 1.00 5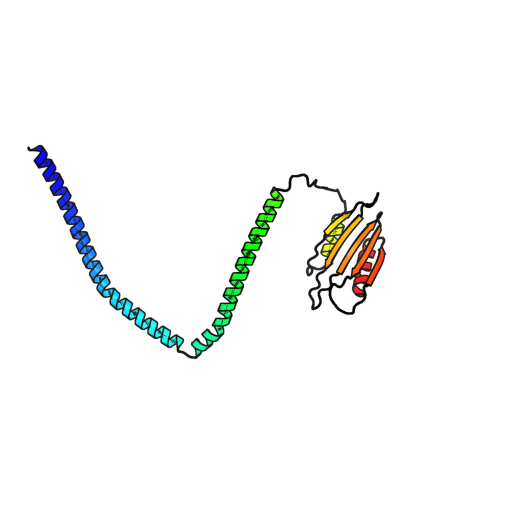4.50 208 TRP A O 1
ATOM 1672 N N . SER A 1 209 ? 47.894 34.925 -32.694 1.00 57.53 209 SER A N 1
ATOM 1673 C CA . SER A 1 209 ? 48.779 33.751 -32.747 1.00 57.53 209 SER A CA 1
ATOM 1674 C C . SER A 1 209 ? 48.042 32.478 -32.319 1.00 57.53 209 SER A C 1
ATOM 1676 O O . SER A 1 209 ? 48.220 31.427 -32.928 1.00 57.53 209 SER A O 1
ATOM 1678 N N . LEU A 1 210 ? 47.152 32.573 -31.323 1.00 56.81 210 LEU A N 1
ATOM 1679 C CA . LEU A 1 210 ? 46.270 31.470 -30.924 1.00 56.81 210 LEU A CA 1
ATOM 1680 C C . LEU A 1 210 ? 45.255 31.127 -32.021 1.00 56.81 210 LEU A C 1
ATOM 1682 O O . LEU A 1 210 ? 45.051 29.950 -32.307 1.00 56.81 210 LEU A O 1
ATOM 1686 N N . LEU A 1 211 ? 44.682 32.139 -32.681 1.00 56.00 211 LEU A N 1
ATOM 1687 C CA . LEU A 1 211 ? 43.769 31.942 -33.808 1.00 56.00 211 LEU A CA 1
ATOM 1688 C C . LEU A 1 211 ? 44.482 31.288 -35.004 1.00 56.00 211 LEU A C 1
ATOM 1690 O O . LEU A 1 211 ? 43.954 30.358 -35.604 1.00 56.00 211 LEU A O 1
ATOM 1694 N N . LYS A 1 212 ? 45.709 31.726 -35.326 1.00 56.59 212 LYS A N 1
ATOM 1695 C CA . LYS A 1 212 ? 46.543 31.117 -36.377 1.00 56.59 212 LYS A CA 1
ATOM 1696 C C . LYS A 1 212 ? 46.921 29.677 -36.056 1.00 56.59 212 LYS A C 1
ATOM 1698 O O . LYS A 1 212 ? 46.844 28.833 -36.942 1.00 56.59 212 LYS A O 1
ATOM 1703 N N . ALA A 1 213 ? 47.316 29.398 -34.814 1.00 55.47 213 ALA A N 1
ATOM 1704 C CA . ALA A 1 213 ? 47.608 28.038 -34.381 1.00 55.47 213 ALA A CA 1
ATOM 1705 C C . ALA A 1 213 ? 46.368 27.144 -34.520 1.00 55.47 213 ALA A C 1
ATOM 1707 O O . ALA A 1 213 ? 46.502 26.021 -34.980 1.00 55.47 213 ALA A O 1
ATOM 1708 N N . TRP A 1 214 ? 45.173 27.656 -34.207 1.00 53.12 214 TRP A N 1
ATOM 1709 C CA . TRP A 1 214 ? 43.915 26.920 -34.353 1.00 53.12 214 TRP A CA 1
ATOM 1710 C C . TRP A 1 214 ? 43.509 26.676 -35.814 1.00 53.12 214 TRP A C 1
ATOM 1712 O O . TRP A 1 214 ? 43.059 25.587 -36.124 1.00 53.12 214 TR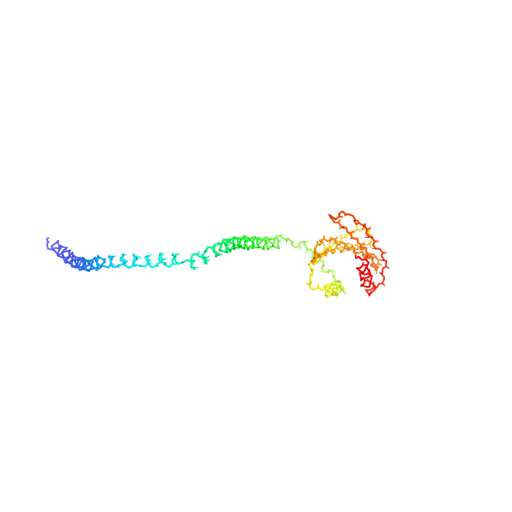P A O 1
ATOM 1722 N N . VAL A 1 215 ? 43.724 27.633 -36.726 1.00 56.72 215 VAL A N 1
ATOM 1723 C CA . VAL A 1 215 ? 43.474 27.443 -38.176 1.00 56.72 215 VAL A CA 1
ATOM 1724 C C . VAL A 1 215 ? 44.422 26.409 -38.805 1.00 56.72 215 VAL A C 1
ATOM 1726 O O . VAL A 1 215 ? 44.109 25.835 -39.845 1.00 56.72 215 VAL A O 1
ATOM 1729 N N . LEU A 1 216 ? 45.593 26.189 -38.204 1.00 50.62 216 LEU A N 1
ATOM 1730 C CA . LEU A 1 216 ? 46.586 25.217 -38.670 1.00 50.62 216 LEU A CA 1
ATOM 1731 C C . LEU A 1 216 ? 46.382 23.799 -38.101 1.00 50.62 216 LEU A C 1
ATOM 1733 O O . LEU A 1 216 ? 47.113 22.896 -38.510 1.00 50.62 216 LEU A O 1
ATOM 1737 N N . ILE A 1 217 ? 45.436 23.613 -37.173 1.00 50.19 217 ILE A N 1
ATOM 1738 C CA . ILE A 1 217 ? 45.077 22.339 -36.522 1.00 50.19 217 ILE A CA 1
ATOM 1739 C C . ILE A 1 217 ? 43.772 21.823 -37.125 1.00 50.19 217 ILE A C 1
ATOM 1741 O O . ILE A 1 217 ? 43.720 20.609 -37.423 1.00 50.19 217 ILE A O 1
#

Radius of gyration: 41.34 Å; chains: 1; bounding box: 91×56×102 Å